Protein AF-A0A3F3RIL9-F1 (afdb_monomer_lite)

Radius of gyration: 21.32 Å; chains: 1; bounding box: 63×39×66 Å

Secondary structure (DSSP, 8-state):
-HHHHHHHHHHTT-HHHHHHHHHTT--TT--BS-S-GGGTTTS---TTSPPPBPPHHHHHHHHT-HHHHHHHHHTT--TTSSSS-HHHHHHHTT-HHHHHHHHHTT----HHHHHHHHHTT-HHHHHHHHHTT--HHHH-HHHHHHHHHHT-HHHHHHHHHTT--SS-----S---S---SS-PPPP-------------

Sequence (200 aa):
MIQKALLAGIQAGQKDMVALLLDRGAQPNFYRGRRVAKYLFGLAMLPDYPPPDAPPQFLAVQCGNEELVECLLSRGAEPDRYHASPLYRAVADGRKDIVLVLMQGGATNVESSLKLAAQRGDQSMMEFMLGHGARADLCGAAAHHVALRIGDDDMACLLKSKGAPAYYLWESKDDWDEEEGDGTKPELKLYGCGLGMSQF

Organism: Aspergillus niger (NCBI:txid5061)

Foldseek 3Di:
DLQVQLLVCLLVVPLVSNLVSLVVPHDQQDWFDDQDPCQVPDHDDPPPDDRTDDRSLLSNLVSVPLSSNLSSLVSPRDQVPHPSHSLLSCLVVVPLSNNLSVVVSPDPVCQNSLLVCLLVVVVVVNCSCLVRDPQLQPRVQNSLVNNVVVVVVVSNVVSVVSNHDPHDPPPPPPPPDDDPPPPDDPDPPPPDPPPPPDDD

InterPro domains:
  IPR002110 Ankyrin repeat [PF12796] (56-107)
  IPR002110 Ankyrin repeat [SM00248] (1-30)
  IPR002110 Ankyrin repeat [SM00248] (52-81)
  IPR002110 Ankyrin repeat [SM00248] (82-112)
  IPR002110 Ankyrin repeat [SM00248] (139-168)
  IPR036770 Ankyrin repeat-containing domain superfamily [G3DSA:1.25.40.20] (3-176)
  IPR036770 Ankyrin repeat-containing domain superfamily [SSF48403] (5-166)

pLDDT: mean 77.52, std 22.03, range [30.72, 97.31]

Structure (mmCIF, N/CA/C/O backbone):
data_AF-A0A3F3RIL9-F1
#
_entry.id   AF-A0A3F3RIL9-F1
#
loop_
_atom_site.group_PDB
_atom_site.id
_atom_site.type_symbol
_atom_site.label_atom_id
_atom_site.label_alt_id
_atom_site.label_comp_id
_atom_site.label_asym_id
_atom_site.label_entity_id
_atom_site.label_seq_id
_atom_site.pdbx_PDB_ins_code
_atom_site.Cartn_x
_atom_site.Cartn_y
_atom_site.Cartn_z
_atom_site.occupancy
_atom_site.B_iso_or_equiv
_atom_site.auth_seq_id
_atom_site.auth_comp_id
_atom_site.auth_asym_id
_atom_site.auth_atom_id
_atom_site.pdbx_PDB_model_num
ATOM 1 N N . MET A 1 1 ? 23.746 -3.687 -13.632 1.00 79.06 1 MET A N 1
ATOM 2 C CA . MET A 1 1 ? 23.514 -2.689 -14.696 1.00 79.06 1 MET A CA 1
ATOM 3 C C . MET A 1 1 ? 22.020 -2.494 -14.920 1.00 79.06 1 MET A C 1
ATOM 5 O O . MET A 1 1 ? 21.532 -1.443 -14.537 1.00 79.06 1 MET A O 1
ATOM 9 N N . ILE A 1 2 ? 21.270 -3.508 -15.376 1.00 89.12 2 ILE A N 1
ATOM 10 C CA . ILE A 1 2 ? 19.828 -3.354 -15.661 1.00 89.12 2 ILE A CA 1
ATOM 11 C C . ILE A 1 2 ? 18.957 -3.059 -14.422 1.00 89.12 2 ILE A C 1
ATOM 13 O O . ILE A 1 2 ? 18.109 -2.181 -14.470 1.00 89.12 2 ILE A O 1
ATOM 17 N N . GLN A 1 3 ? 19.235 -3.691 -13.274 1.00 89.19 3 GLN A N 1
ATOM 18 C CA . GLN A 1 3 ? 18.460 -3.457 -12.042 1.00 89.19 3 GLN A CA 1
ATOM 19 C C . GLN A 1 3 ? 18.653 -2.047 -11.468 1.00 89.19 3 GLN A C 1
ATOM 21 O O . GLN A 1 3 ? 17.718 -1.433 -10.977 1.00 89.19 3 GLN A O 1
ATOM 26 N N . LYS A 1 4 ? 19.868 -1.494 -11.572 1.00 87.12 4 LYS A N 1
ATOM 27 C CA . LYS A 1 4 ? 20.127 -0.109 -11.153 1.00 87.12 4 LYS A CA 1
ATOM 28 C C . LYS A 1 4 ? 19.409 0.888 -12.059 1.00 87.12 4 LYS A C 1
ATOM 30 O O . LYS A 1 4 ? 18.874 1.868 -11.562 1.00 87.12 4 LYS A O 1
ATOM 35 N N . ALA A 1 5 ? 19.388 0.620 -13.366 1.00 91.31 5 ALA A N 1
ATOM 36 C CA . ALA A 1 5 ? 18.623 1.424 -14.311 1.00 91.31 5 ALA A CA 1
ATOM 37 C C . ALA A 1 5 ? 17.118 1.365 -14.007 1.00 91.31 5 ALA A C 1
ATOM 39 O O . ALA A 1 5 ? 16.456 2.392 -14.090 1.00 91.31 5 ALA A O 1
ATOM 40 N N . LEU A 1 6 ? 16.601 0.203 -13.582 1.00 93.19 6 LEU A N 1
ATOM 41 C CA . LEU A 1 6 ? 15.208 0.060 -13.151 1.00 93.19 6 LEU A CA 1
ATOM 42 C C . LEU A 1 6 ? 14.906 0.974 -11.956 1.00 93.19 6 LEU A C 1
ATOM 44 O O . LEU A 1 6 ? 13.978 1.773 -12.026 1.00 93.19 6 LEU A O 1
ATOM 48 N N . LEU A 1 7 ? 15.718 0.911 -10.893 1.00 91.06 7 LEU A N 1
ATOM 49 C CA . LEU A 1 7 ? 15.525 1.758 -9.707 1.00 91.06 7 LEU A CA 1
ATOM 50 C C . LEU A 1 7 ? 15.645 3.254 -10.035 1.00 91.06 7 LEU A C 1
ATOM 52 O O . LEU A 1 7 ? 14.824 4.047 -9.580 1.00 91.06 7 LEU A O 1
ATOM 56 N N . ALA A 1 8 ? 16.620 3.638 -10.863 1.00 91.88 8 ALA A N 1
ATOM 57 C CA . ALA A 1 8 ? 16.775 5.020 -11.312 1.00 91.88 8 ALA A CA 1
ATOM 58 C C . ALA A 1 8 ? 15.579 5.493 -12.157 1.00 91.88 8 ALA A C 1
ATOM 60 O O . ALA A 1 8 ? 15.128 6.623 -11.999 1.00 91.88 8 ALA A O 1
ATOM 61 N N . GLY A 1 9 ? 15.030 4.628 -13.015 1.00 94.50 9 GLY A N 1
ATOM 62 C CA . GLY A 1 9 ? 13.827 4.924 -13.793 1.00 94.50 9 GLY A CA 1
ATOM 63 C C . GLY A 1 9 ? 12.592 5.137 -12.929 1.00 94.50 9 GLY A C 1
ATOM 64 O O . GLY A 1 9 ? 11.813 6.046 -13.205 1.00 94.50 9 GLY A O 1
ATOM 65 N N . ILE A 1 10 ? 12.459 4.363 -11.848 1.00 94.50 10 ILE A N 1
ATOM 66 C CA . ILE A 1 10 ? 11.394 4.546 -10.855 1.00 94.50 10 ILE A CA 1
ATOM 67 C C . ILE A 1 10 ? 11.546 5.898 -10.150 1.00 94.50 10 ILE A C 1
ATOM 69 O O . ILE A 1 10 ? 10.593 6.668 -10.107 1.00 94.50 10 ILE A O 1
ATOM 73 N N . GLN A 1 11 ? 12.748 6.225 -9.664 1.00 93.31 11 GLN A N 1
ATOM 74 C CA . GLN A 1 11 ? 13.022 7.514 -9.010 1.00 93.31 11 GLN A CA 1
ATOM 75 C C . GLN A 1 11 ? 12.782 8.708 -9.936 1.00 93.31 11 GLN A C 1
ATOM 77 O O . GLN A 1 11 ? 12.312 9.751 -9.491 1.00 93.31 11 GLN A O 1
ATOM 82 N N . ALA A 1 12 ? 13.093 8.549 -11.221 1.00 94.56 12 ALA A N 1
ATOM 83 C CA . ALA A 1 12 ? 12.860 9.560 -12.241 1.00 94.56 12 ALA A CA 1
ATOM 84 C C . ALA A 1 12 ? 11.399 9.624 -12.727 1.00 94.56 12 ALA A C 1
ATOM 86 O O . ALA A 1 12 ? 11.080 10.493 -13.535 1.00 94.56 12 ALA A O 1
ATOM 87 N N . GLY A 1 13 ? 10.516 8.716 -12.292 1.00 94.88 13 GLY A N 1
ATOM 88 C CA . GLY A 1 13 ? 9.115 8.686 -12.724 1.00 94.88 13 GLY A CA 1
ATOM 89 C C . GLY A 1 13 ? 8.899 8.220 -14.171 1.00 94.88 13 GLY A C 1
ATOM 90 O O . GLY A 1 13 ? 7.833 8.448 -14.735 1.00 94.88 13 GLY A O 1
ATOM 91 N N . GLN A 1 14 ? 9.892 7.589 -14.806 1.00 95.88 14 GLN A N 1
ATOM 92 C CA . GLN A 1 14 ? 9.862 7.255 -16.234 1.00 95.88 14 GLN A CA 1
ATOM 93 C C . GLN A 1 14 ? 9.206 5.892 -16.491 1.00 95.88 14 GLN A C 1
ATOM 95 O O . GLN A 1 14 ? 9.893 4.888 -16.691 1.00 95.88 14 GLN A O 1
ATOM 100 N N . LYS A 1 15 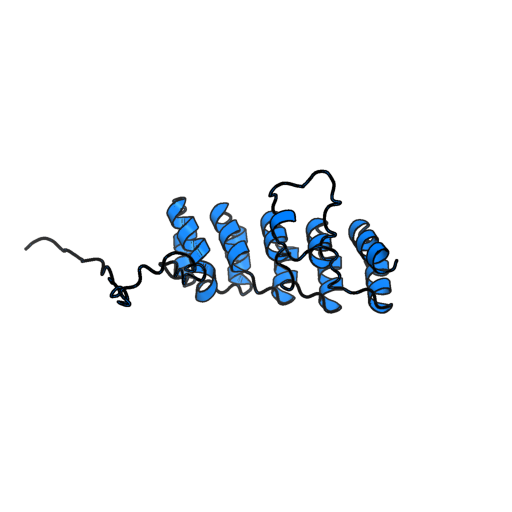? 7.871 5.861 -16.521 1.00 95.81 15 LYS A N 1
ATOM 101 C CA . LYS A 1 15 ? 7.069 4.641 -16.728 1.00 95.81 15 LYS A CA 1
ATOM 102 C C . LYS A 1 15 ? 7.471 3.838 -17.962 1.00 95.81 15 LYS A C 1
ATOM 104 O O . LYS A 1 15 ? 7.706 2.640 -17.841 1.00 95.81 15 LYS A O 1
ATOM 109 N N . ASP A 1 16 ? 7.621 4.482 -19.116 1.00 96.62 16 ASP A N 1
ATOM 110 C CA . ASP A 1 16 ? 7.957 3.782 -20.364 1.00 96.62 16 ASP A CA 1
ATOM 111 C C . ASP A 1 16 ? 9.336 3.120 -20.296 1.00 96.62 16 ASP A C 1
ATOM 113 O O . ASP A 1 16 ? 9.524 1.992 -20.754 1.00 96.62 16 ASP A O 1
ATOM 117 N N . MET A 1 17 ? 10.302 3.791 -19.662 1.00 95.62 17 MET A N 1
ATOM 118 C CA . MET A 1 17 ? 11.626 3.218 -19.438 1.00 95.62 17 MET A CA 1
ATOM 119 C C . MET A 1 17 ? 11.555 2.040 -18.462 1.00 95.62 17 MET A C 1
ATOM 121 O O . MET A 1 17 ? 12.182 1.012 -18.704 1.00 95.62 17 MET A O 1
ATOM 125 N N . VAL A 1 18 ? 10.781 2.163 -17.381 1.00 96.81 18 VAL A N 1
ATOM 126 C CA . VAL A 1 18 ? 10.565 1.080 -16.411 1.00 96.81 18 VAL A CA 1
ATOM 127 C C . VAL A 1 18 ? 9.927 -0.134 -17.089 1.00 96.81 18 VAL A C 1
ATOM 129 O O . VAL A 1 18 ? 10.463 -1.236 -16.972 1.00 96.81 18 VAL A O 1
ATOM 132 N N . ALA A 1 19 ? 8.857 0.063 -17.860 1.00 96.88 19 ALA A N 1
ATOM 133 C CA . ALA A 1 19 ? 8.185 -0.994 -18.611 1.00 96.88 19 ALA A CA 1
ATOM 134 C C . ALA A 1 19 ? 9.148 -1.693 -19.582 1.00 96.88 19 ALA A C 1
ATOM 136 O O . ALA A 1 19 ? 9.269 -2.918 -19.560 1.00 96.88 19 ALA A O 1
ATOM 137 N N . LEU A 1 20 ? 9.917 -0.914 -20.351 1.00 96.81 20 LEU A N 1
ATOM 138 C CA . LEU A 1 20 ? 10.918 -1.441 -21.274 1.00 96.81 20 LEU A CA 1
ATOM 139 C C . LEU A 1 20 ? 11.995 -2.263 -20.554 1.00 96.81 20 LEU A C 1
ATOM 141 O O . LEU A 1 20 ? 12.409 -3.309 -21.049 1.00 96.81 20 LEU A O 1
ATOM 145 N N . LEU A 1 21 ? 12.475 -1.805 -19.397 1.00 96.38 21 LEU A N 1
ATOM 146 C CA . LEU A 1 21 ? 13.484 -2.529 -18.624 1.00 96.38 21 LEU A CA 1
ATOM 147 C C . LEU A 1 21 ? 12.936 -3.862 -18.104 1.00 96.38 21 LEU A C 1
ATOM 149 O O . LEU A 1 21 ? 13.642 -4.869 -18.183 1.00 96.38 21 LEU A O 1
ATOM 153 N N . LEU A 1 22 ? 11.687 -3.892 -17.631 1.00 95.50 22 LEU A N 1
ATOM 154 C CA . LEU A 1 22 ? 11.005 -5.121 -17.208 1.00 95.50 22 LEU A CA 1
ATOM 155 C C . LEU A 1 22 ? 10.823 -6.090 -18.386 1.00 95.50 22 LEU A C 1
ATOM 157 O O . LEU A 1 22 ? 11.160 -7.265 -18.260 1.00 95.50 22 LEU A O 1
ATOM 161 N N . ASP A 1 23 ? 10.419 -5.589 -19.558 1.00 95.50 23 ASP A N 1
ATOM 162 C CA . ASP A 1 23 ? 10.304 -6.385 -20.794 1.00 95.50 23 ASP A CA 1
ATOM 163 C C . ASP A 1 23 ? 11.651 -6.960 -21.260 1.00 95.50 23 ASP A C 1
ATOM 165 O O . ASP A 1 23 ? 11.706 -7.979 -21.949 1.00 95.50 23 ASP A O 1
ATOM 169 N N . ARG A 1 24 ? 12.765 -6.332 -20.865 1.00 95.50 24 ARG A N 1
ATOM 170 C CA . ARG A 1 24 ? 14.136 -6.792 -21.140 1.00 95.50 24 ARG A CA 1
ATOM 171 C C . ARG A 1 24 ? 14.731 -7.637 -20.011 1.00 95.50 24 ARG A C 1
ATOM 173 O O . ARG A 1 24 ? 15.934 -7.895 -20.016 1.00 95.50 24 ARG A O 1
ATOM 180 N N . GLY A 1 25 ? 13.905 -8.089 -19.068 1.00 92.56 25 GLY A N 1
ATOM 181 C CA . GLY A 1 25 ? 14.296 -9.016 -18.007 1.00 92.56 25 GLY A CA 1
ATOM 182 C C . GLY A 1 25 ? 14.817 -8.354 -16.731 1.00 92.56 25 GLY A C 1
ATOM 183 O O . GLY A 1 25 ? 15.451 -9.026 -15.912 1.00 92.56 25 GLY A O 1
ATOM 184 N N . ALA A 1 26 ? 14.575 -7.053 -16.524 1.00 93.50 26 ALA A N 1
ATOM 185 C CA . ALA A 1 26 ? 14.711 -6.478 -15.188 1.00 93.50 26 ALA A CA 1
ATOM 186 C C . ALA A 1 26 ? 13.728 -7.171 -14.231 1.00 93.50 26 ALA A C 1
ATOM 188 O O . ALA A 1 26 ? 12.634 -7.569 -14.624 1.00 93.50 26 ALA A O 1
ATOM 189 N N . GLN A 1 27 ? 14.128 -7.355 -12.973 1.00 91.69 27 GLN A N 1
ATOM 190 C CA . GLN A 1 27 ? 13.337 -8.150 -12.034 1.00 91.69 27 GLN A CA 1
ATOM 191 C C . GLN A 1 27 ? 12.448 -7.203 -11.219 1.00 91.69 27 GLN A C 1
ATOM 193 O O . GLN A 1 27 ? 12.989 -6.356 -10.506 1.00 91.69 27 GLN A O 1
ATOM 198 N N . PRO A 1 28 ? 11.112 -7.355 -11.256 1.00 90.88 28 PRO A N 1
ATOM 199 C CA . PRO A 1 28 ? 10.192 -6.491 -10.507 1.00 90.88 28 PRO A CA 1
ATOM 200 C C . PRO A 1 28 ? 10.345 -6.668 -8.988 1.00 90.88 28 PRO A C 1
ATOM 202 O O . PRO A 1 28 ? 10.130 -5.741 -8.215 1.00 90.88 28 PRO A O 1
ATOM 205 N N . ASN A 1 29 ? 10.803 -7.851 -8.571 1.00 89.62 29 ASN A N 1
ATOM 206 C CA . ASN A 1 29 ? 11.061 -8.227 -7.185 1.00 89.62 29 ASN A CA 1
ATOM 207 C C . ASN A 1 29 ? 12.553 -8.151 -6.825 1.00 89.62 29 ASN A C 1
ATOM 209 O O . ASN A 1 29 ? 13.017 -8.872 -5.949 1.00 89.62 29 ASN A O 1
ATOM 213 N N . PHE A 1 30 ? 13.351 -7.349 -7.532 1.00 84.81 30 PHE A N 1
ATOM 214 C CA . PHE A 1 30 ? 14.771 -7.208 -7.214 1.00 84.81 30 PHE A CA 1
ATOM 215 C C . PHE A 1 30 ? 14.969 -6.604 -5.812 1.00 84.81 30 PHE A C 1
ATOM 217 O O . PHE A 1 30 ? 14.388 -5.578 -5.489 1.00 84.81 30 PHE A O 1
ATOM 224 N N . TYR A 1 31 ? 15.827 -7.197 -4.980 1.00 75.94 31 TYR A N 1
ATOM 225 C CA . TYR A 1 31 ? 16.207 -6.626 -3.685 1.00 75.94 31 TYR A CA 1
ATOM 226 C C . TYR A 1 31 ? 17.675 -6.925 -3.385 1.00 75.94 31 TYR A C 1
ATOM 228 O O . TYR A 1 31 ? 18.109 -8.078 -3.471 1.00 75.94 31 TYR A O 1
ATOM 236 N N . ARG A 1 32 ? 18.444 -5.893 -3.018 1.00 65.94 32 ARG A N 1
ATOM 237 C CA . ARG A 1 32 ? 19.865 -6.014 -2.668 1.00 65.94 32 ARG A CA 1
ATOM 238 C C . ARG A 1 32 ? 20.086 -5.576 -1.218 1.00 65.94 32 ARG A C 1
ATOM 240 O O . ARG A 1 32 ? 20.359 -4.416 -0.935 1.00 65.94 32 ARG A O 1
ATOM 247 N N . GLY A 1 33 ? 19.990 -6.536 -0.299 1.00 59.94 33 GLY A N 1
ATOM 248 C CA . GLY A 1 33 ? 20.241 -6.352 1.133 1.00 59.94 33 GLY A CA 1
ATOM 249 C C . GLY A 1 33 ? 20.203 -7.682 1.893 1.00 59.94 33 GLY A C 1
ATOM 250 O O . GLY A 1 33 ? 19.617 -8.657 1.420 1.00 59.94 33 GLY A O 1
ATOM 251 N N . ARG A 1 34 ? 20.840 -7.755 3.074 1.00 51.56 34 ARG A N 1
ATOM 252 C CA . ARG A 1 34 ? 20.619 -8.883 4.003 1.00 51.56 34 ARG A CA 1
ATOM 253 C C . ARG A 1 34 ? 19.152 -8.850 4.452 1.00 51.56 34 ARG A C 1
ATOM 255 O O . ARG A 1 34 ? 18.628 -7.767 4.686 1.00 51.56 34 ARG A O 1
ATOM 262 N N . ARG A 1 35 ? 18.508 -10.021 4.572 1.00 50.53 35 ARG A N 1
ATOM 263 C CA . ARG A 1 35 ? 17.101 -10.239 4.991 1.00 50.53 35 ARG A CA 1
ATOM 264 C C . ARG A 1 35 ? 16.804 -9.767 6.429 1.00 50.53 35 ARG A C 1
ATOM 266 O O . ARG A 1 35 ? 16.345 -10.546 7.253 1.00 50.53 35 ARG A O 1
ATOM 273 N N . VAL A 1 36 ? 17.086 -8.516 6.768 1.00 45.06 36 VAL A N 1
ATOM 274 C CA . VAL A 1 36 ? 16.864 -7.997 8.116 1.00 45.06 36 VAL A CA 1
ATOM 275 C C . VAL A 1 36 ? 16.046 -6.721 8.005 1.00 45.06 36 VAL A C 1
ATOM 277 O O . VAL A 1 36 ? 16.557 -5.652 7.679 1.00 45.06 36 VAL A O 1
ATOM 280 N N . ALA A 1 37 ? 14.754 -6.861 8.300 1.00 47.62 37 ALA A N 1
ATOM 281 C CA . ALA A 1 37 ? 13.741 -5.806 8.358 1.00 47.62 37 ALA A CA 1
ATOM 282 C C . ALA A 1 37 ? 14.158 -4.571 9.192 1.00 47.62 37 ALA A C 1
ATOM 284 O O . ALA A 1 37 ? 13.601 -3.490 9.034 1.00 47.62 37 ALA A O 1
ATOM 285 N N . LYS A 1 38 ? 15.182 -4.713 10.041 1.00 44.19 38 LYS A N 1
ATOM 286 C CA . LYS A 1 38 ? 15.688 -3.718 10.994 1.00 44.19 38 LYS A CA 1
ATOM 287 C C . LYS A 1 38 ? 16.169 -2.402 10.355 1.00 44.19 38 LYS A C 1
ATOM 289 O O . LYS A 1 38 ? 16.068 -1.358 10.991 1.00 44.19 38 LYS A O 1
ATOM 294 N N . TYR A 1 39 ? 16.630 -2.426 9.100 1.00 44.47 39 TYR A N 1
ATOM 295 C CA . TYR A 1 39 ? 17.271 -1.259 8.468 1.00 44.47 39 TYR A CA 1
ATOM 296 C C . TYR A 1 39 ? 16.318 -0.294 7.749 1.00 44.47 39 TYR A C 1
ATOM 298 O O . TYR A 1 39 ? 16.638 0.883 7.621 1.00 44.47 39 TYR A O 1
ATOM 306 N N . LEU A 1 40 ? 15.142 -0.752 7.308 1.00 51.91 40 LEU A N 1
ATOM 307 C CA . LEU A 1 40 ? 14.157 0.111 6.633 1.00 51.91 40 LEU A CA 1
ATOM 308 C C . LEU A 1 40 ? 13.250 0.869 7.621 1.00 51.91 40 LEU A C 1
ATOM 310 O O . LEU A 1 40 ? 12.676 1.891 7.252 1.00 51.91 40 LEU A O 1
ATOM 314 N N . PHE A 1 41 ? 13.166 0.403 8.874 1.00 50.50 41 PHE A N 1
ATOM 315 C CA . PHE A 1 41 ? 12.287 0.945 9.921 1.00 50.50 41 PHE A CA 1
ATOM 316 C C . PHE A 1 41 ? 13.022 1.700 11.050 1.00 50.50 41 PHE A C 1
ATOM 318 O O . PHE A 1 41 ? 12.426 1.980 12.084 1.00 50.50 41 PHE A O 1
ATOM 325 N N . GLY A 1 42 ? 14.291 2.085 10.852 1.00 47.81 42 GLY A N 1
ATOM 326 C CA . GLY A 1 42 ? 14.949 3.086 11.708 1.00 47.81 42 GLY A CA 1
ATOM 327 C C . GLY A 1 42 ? 15.702 2.577 12.946 1.00 47.81 42 GLY A C 1
ATOM 328 O O . GLY A 1 42 ? 15.862 3.337 13.897 1.00 47.81 42 GLY A O 1
ATOM 329 N N . LEU A 1 43 ? 16.225 1.345 12.956 1.00 44.38 43 LEU A N 1
ATOM 330 C CA . LEU A 1 43 ? 17.146 0.884 14.007 1.00 44.38 43 LEU A CA 1
ATOM 331 C C . LEU A 1 43 ? 18.601 0.912 13.514 1.00 44.38 43 LEU A C 1
ATOM 333 O O . LEU A 1 43 ? 19.021 0.037 12.763 1.00 44.38 43 LEU A O 1
ATOM 337 N N . ALA A 1 44 ? 19.335 1.934 13.968 1.00 44.03 44 ALA A N 1
ATOM 338 C CA . ALA A 1 44 ? 20.792 2.117 13.936 1.00 44.03 44 ALA A CA 1
ATOM 339 C C . ALA A 1 44 ? 21.523 1.617 12.671 1.00 44.03 44 ALA A C 1
ATOM 341 O O . ALA A 1 44 ? 21.962 0.469 12.569 1.00 44.03 44 ALA A O 1
ATOM 342 N N . MET A 1 45 ? 21.724 2.547 11.735 1.00 48.78 45 MET A N 1
ATOM 343 C CA . MET A 1 45 ? 22.718 2.443 10.667 1.00 48.78 45 MET A CA 1
ATOM 344 C C . MET A 1 45 ? 24.105 2.256 11.299 1.00 48.78 45 MET A C 1
ATOM 346 O O . MET A 1 45 ? 24.586 3.142 12.004 1.00 48.78 45 MET A O 1
ATOM 350 N N . LEU A 1 46 ? 24.757 1.119 11.054 1.00 51.09 46 LEU A N 1
ATOM 351 C CA . LEU A 1 46 ? 26.205 1.046 11.242 1.00 51.09 46 LEU A CA 1
ATOM 352 C C . LEU A 1 46 ? 26.844 2.000 10.211 1.00 51.09 46 LEU A C 1
ATOM 354 O O . LEU A 1 46 ? 26.466 1.928 9.040 1.00 51.09 46 LEU A O 1
ATOM 358 N N . PRO A 1 47 ? 27.771 2.886 10.614 1.00 53.59 47 PRO A N 1
ATOM 359 C CA . PRO A 1 47 ? 28.258 3.999 9.788 1.00 53.59 47 PRO A CA 1
ATOM 360 C C . PRO A 1 47 ? 28.953 3.591 8.475 1.00 53.59 47 PRO A C 1
ATOM 362 O O . PRO A 1 47 ? 29.041 4.413 7.569 1.00 53.59 47 PRO A O 1
ATOM 365 N N . ASP A 1 48 ? 29.374 2.330 8.333 1.00 56.44 48 ASP A N 1
ATOM 366 C CA . ASP A 1 48 ? 30.176 1.859 7.193 1.00 56.44 48 ASP A CA 1
ATOM 367 C C . ASP A 1 48 ? 29.397 1.076 6.122 1.00 56.44 48 ASP A C 1
ATOM 369 O O . ASP A 1 48 ? 30.009 0.494 5.223 1.00 56.44 48 ASP A O 1
ATOM 373 N N . TYR A 1 49 ? 28.060 1.012 6.188 1.00 49.41 49 TYR A N 1
ATOM 374 C CA . TYR A 1 49 ? 27.278 0.249 5.207 1.00 49.41 49 TYR A CA 1
ATOM 375 C C . TYR A 1 49 ? 26.333 1.128 4.383 1.00 49.41 49 TYR A C 1
ATOM 377 O O . TYR A 1 49 ? 25.531 1.864 4.961 1.00 49.41 49 TYR A O 1
ATOM 385 N N . PRO A 1 50 ? 26.368 1.034 3.036 1.00 52.12 50 PRO A N 1
ATOM 386 C CA . PRO A 1 50 ? 25.383 1.718 2.214 1.00 52.12 50 PRO A CA 1
ATOM 387 C C . PRO A 1 50 ? 23.981 1.200 2.570 1.00 52.12 50 PRO A C 1
ATOM 389 O O . PRO A 1 50 ? 23.821 -0.009 2.799 1.00 52.12 50 PRO A O 1
ATOM 392 N N . PRO A 1 51 ? 22.965 2.081 2.619 1.00 54.72 51 PRO A N 1
ATOM 393 C CA . PRO A 1 51 ? 21.600 1.660 2.889 1.00 54.72 51 PRO A CA 1
ATO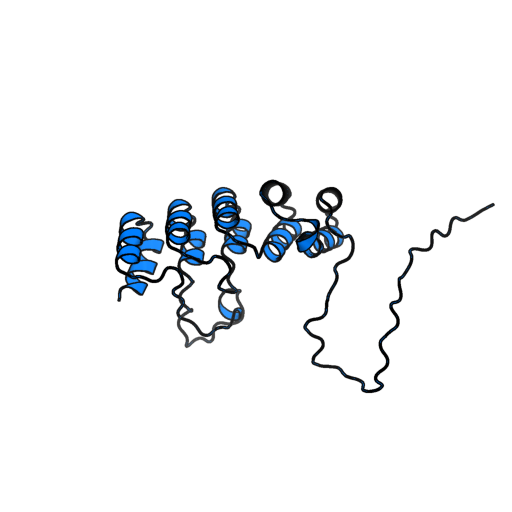M 394 C C . PRO A 1 51 ? 21.178 0.622 1.836 1.00 54.72 51 PRO A C 1
ATOM 396 O O . PRO A 1 51 ? 21.529 0.771 0.662 1.00 54.72 51 PRO A O 1
ATOM 399 N N . PRO A 1 52 ? 20.476 -0.455 2.231 1.00 63.12 52 PRO A N 1
ATOM 400 C CA . PRO A 1 52 ? 20.020 -1.462 1.281 1.00 63.12 52 PRO A CA 1
ATOM 401 C C . PRO A 1 52 ? 19.111 -0.824 0.224 1.00 63.12 52 PRO A C 1
ATOM 403 O O . PRO A 1 52 ? 18.300 0.046 0.548 1.00 63.12 52 PRO A O 1
ATOM 406 N N . ASP A 1 53 ? 19.221 -1.282 -1.026 1.00 67.69 53 ASP A N 1
ATOM 407 C CA . ASP A 1 53 ? 18.317 -0.847 -2.094 1.00 67.69 53 ASP A CA 1
ATOM 408 C C . ASP A 1 53 ? 16.885 -1.267 -1.717 1.00 67.69 53 ASP A C 1
ATOM 410 O O . ASP A 1 53 ? 16.637 -2.439 -1.412 1.00 67.69 53 ASP A O 1
ATOM 414 N N . ALA A 1 54 ? 15.936 -0.329 -1.720 1.00 76.81 54 ALA A N 1
ATOM 415 C CA . ALA A 1 54 ? 14.534 -0.651 -1.471 1.00 76.81 54 ALA A CA 1
ATOM 416 C C . ALA A 1 54 ? 13.970 -1.519 -2.616 1.00 76.81 54 ALA A C 1
ATOM 418 O O . ALA A 1 54 ? 14.359 -1.325 -3.773 1.00 76.81 54 ALA A O 1
ATOM 419 N N . PRO A 1 55 ? 13.043 -2.457 -2.336 1.00 88.31 55 PRO A N 1
ATOM 420 C CA . PRO A 1 55 ? 12.339 -3.181 -3.391 1.00 88.31 55 PRO A CA 1
ATOM 421 C C . PRO A 1 55 ? 11.676 -2.206 -4.388 1.00 88.31 55 PRO A C 1
ATOM 423 O O . PRO A 1 55 ? 11.108 -1.207 -3.936 1.00 88.31 55 PRO A O 1
ATOM 426 N N . PRO A 1 56 ? 11.685 -2.483 -5.709 1.00 91.12 56 PRO A N 1
ATOM 427 C CA . PRO A 1 56 ? 11.116 -1.610 -6.737 1.00 91.12 56 PRO A CA 1
ATOM 428 C C . PRO A 1 56 ? 9.700 -1.127 -6.420 1.00 91.12 56 PRO A C 1
ATOM 430 O O . PRO A 1 56 ? 9.431 0.070 -6.500 1.00 91.12 56 PRO A O 1
ATOM 433 N N . GLN A 1 57 ? 8.825 -2.037 -5.974 1.00 92.38 57 GLN A N 1
ATOM 434 C CA . GLN A 1 57 ? 7.451 -1.704 -5.591 1.00 92.38 57 GLN A CA 1
ATOM 435 C C . GLN A 1 57 ? 7.402 -0.697 -4.437 1.00 92.38 57 GLN A C 1
ATOM 437 O O . GLN A 1 57 ? 6.668 0.283 -4.495 1.00 92.38 57 GLN A O 1
ATOM 442 N N . PHE A 1 58 ? 8.207 -0.914 -3.394 1.00 90.94 58 PHE A N 1
ATOM 443 C CA . PHE A 1 58 ? 8.273 -0.014 -2.245 1.00 90.94 58 PHE A CA 1
ATOM 444 C C . PHE A 1 58 ? 8.784 1.371 -2.652 1.00 90.94 58 PHE A C 1
ATOM 446 O O . PHE A 1 58 ? 8.260 2.384 -2.194 1.00 90.94 58 PHE A O 1
ATOM 453 N N . LEU A 1 59 ? 9.780 1.418 -3.540 1.00 90.75 59 LEU A N 1
ATOM 454 C CA . LEU A 1 59 ? 10.338 2.665 -4.049 1.00 90.75 59 LEU A CA 1
ATOM 455 C C . LEU A 1 59 ? 9.314 3.451 -4.881 1.00 90.75 59 LEU A C 1
ATOM 457 O O . LEU A 1 59 ? 9.196 4.657 -4.697 1.00 90.75 59 LEU A O 1
ATOM 461 N N . ALA A 1 60 ? 8.533 2.783 -5.735 1.00 94.69 60 ALA A N 1
ATOM 462 C CA . ALA A 1 60 ? 7.46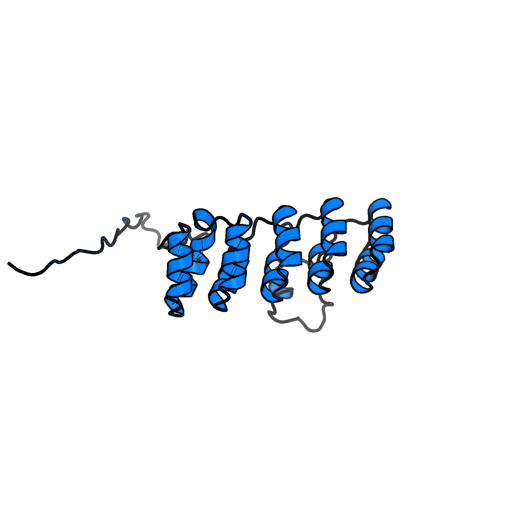5 3.426 -6.505 1.00 94.69 60 ALA A CA 1
ATOM 463 C C . ALA A 1 60 ? 6.391 4.051 -5.596 1.00 94.69 60 ALA A C 1
ATOM 465 O O . ALA A 1 60 ? 5.975 5.189 -5.824 1.00 94.69 60 ALA A O 1
ATOM 466 N N . VAL A 1 61 ? 6.012 3.351 -4.518 1.00 94.75 61 VAL A N 1
ATOM 467 C CA . VAL A 1 61 ? 5.097 3.880 -3.494 1.00 94.75 61 VAL A CA 1
ATOM 468 C C . VAL A 1 61 ? 5.708 5.070 -2.759 1.00 94.75 61 VAL A C 1
ATOM 470 O O . VAL A 1 61 ? 5.036 6.080 -2.582 1.00 94.75 61 VAL A O 1
ATOM 473 N N . GLN A 1 62 ? 6.983 4.989 -2.371 1.00 91.38 62 GLN A N 1
ATOM 474 C CA . GLN A 1 62 ? 7.690 6.086 -1.703 1.00 91.38 62 GLN A CA 1
ATOM 475 C C . GLN A 1 62 ? 7.792 7.336 -2.593 1.00 91.38 62 GLN A C 1
ATOM 477 O O . GLN A 1 62 ? 7.707 8.459 -2.099 1.00 91.38 62 GLN A O 1
ATOM 482 N N . CYS A 1 63 ? 7.952 7.153 -3.905 1.00 92.62 63 CYS A N 1
ATOM 483 C CA . CYS A 1 63 ? 7.880 8.233 -4.886 1.00 92.62 63 CYS A CA 1
ATOM 484 C C . CYS A 1 63 ? 6.447 8.749 -5.099 1.00 92.62 63 CYS A C 1
ATOM 486 O O . CYS A 1 63 ? 6.269 9.823 -5.669 1.00 92.62 63 CYS A O 1
ATOM 488 N N . GLY A 1 64 ? 5.430 8.012 -4.644 1.00 94.81 64 GLY A N 1
ATOM 489 C CA . GLY A 1 64 ? 4.035 8.409 -4.751 1.00 94.81 64 GLY A CA 1
ATOM 490 C C . GLY A 1 64 ? 3.461 8.307 -6.158 1.00 94.81 64 GLY A C 1
ATOM 491 O O . GLY A 1 64 ? 2.556 9.069 -6.483 1.00 94.81 64 GLY A O 1
ATOM 492 N N . ASN A 1 65 ? 4.014 7.430 -6.998 1.00 95.69 65 ASN A N 1
ATOM 493 C CA . ASN A 1 65 ? 3.625 7.307 -8.398 1.00 95.69 65 ASN A CA 1
ATOM 494 C C . ASN A 1 65 ? 2.752 6.061 -8.602 1.00 95.69 65 ASN A C 1
ATOM 496 O O . ASN A 1 65 ? 3.271 4.956 -8.769 1.00 95.69 65 ASN A O 1
ATOM 500 N N . GLU A 1 66 ? 1.434 6.259 -8.583 1.00 97.00 66 GLU A N 1
ATOM 501 C CA . GLU A 1 66 ? 0.419 5.217 -8.783 1.00 97.00 66 GLU A CA 1
ATOM 502 C C . GLU A 1 66 ? 0.644 4.421 -10.077 1.00 97.00 66 GLU A C 1
ATOM 504 O O . GLU A 1 66 ? 0.693 3.194 -10.050 1.00 97.00 66 GLU A O 1
ATOM 509 N N . GLU A 1 67 ? 0.903 5.097 -11.198 1.00 96.81 67 GLU A N 1
ATOM 510 C CA . GLU A 1 67 ? 1.092 4.428 -12.489 1.00 96.81 67 GLU A CA 1
ATOM 511 C C . GLU A 1 67 ? 2.305 3.487 -12.512 1.00 96.81 67 GLU A C 1
ATOM 513 O O . GLU A 1 67 ? 2.309 2.468 -13.209 1.00 96.81 67 GLU A O 1
ATOM 518 N N . LEU A 1 68 ? 3.363 3.824 -11.768 1.00 97.25 68 LEU A N 1
ATOM 519 C CA . LEU A 1 68 ? 4.521 2.945 -11.608 1.00 97.25 68 LEU A CA 1
ATOM 520 C C . LEU A 1 68 ? 4.208 1.752 -10.706 1.00 97.25 68 LEU A C 1
ATOM 522 O O . LEU A 1 68 ? 4.688 0.650 -10.978 1.00 97.25 68 LEU A O 1
ATOM 526 N N . VAL A 1 69 ? 3.408 1.960 -9.658 1.00 97.25 69 VAL A N 1
ATOM 527 C CA . VAL A 1 69 ? 2.932 0.891 -8.769 1.00 97.25 69 VAL A CA 1
ATOM 528 C C . VAL A 1 69 ? 2.120 -0.121 -9.579 1.00 97.25 69 VAL A C 1
ATOM 530 O O . VAL A 1 69 ? 2.415 -1.314 -9.507 1.00 97.25 69 VAL A O 1
ATOM 533 N N . GLU A 1 70 ? 1.178 0.342 -10.402 1.00 97.25 70 GLU A N 1
ATOM 534 C CA . GLU A 1 70 ? 0.398 -0.501 -11.317 1.00 97.25 70 GLU A CA 1
ATOM 535 C C . GLU A 1 70 ? 1.281 -1.223 -12.338 1.00 97.25 70 GLU A C 1
ATOM 537 O O . GLU A 1 70 ? 1.151 -2.432 -12.541 1.00 97.25 70 GLU A O 1
ATOM 542 N N . CYS A 1 71 ? 2.211 -0.498 -12.971 1.00 97.19 71 CYS A N 1
ATOM 543 C CA . CYS A 1 71 ? 3.104 -1.061 -13.979 1.00 97.19 71 CYS A CA 1
ATOM 544 C C . CYS A 1 71 ? 3.913 -2.234 -13.411 1.00 97.19 71 CYS A C 1
ATOM 546 O O . CYS A 1 71 ? 3.953 -3.307 -14.016 1.00 97.19 71 CYS A O 1
ATOM 548 N N . LEU A 1 72 ? 4.501 -2.066 -12.227 1.00 96.25 72 LEU A N 1
ATOM 549 C CA . LEU A 1 72 ? 5.280 -3.112 -11.571 1.00 96.25 72 LEU A CA 1
ATOM 550 C C . LEU A 1 72 ? 4.409 -4.319 -11.179 1.00 96.25 72 LEU A C 1
ATOM 552 O O . LEU A 1 72 ? 4.802 -5.455 -11.459 1.00 96.25 72 LEU A O 1
ATOM 556 N N . LEU A 1 73 ? 3.213 -4.099 -10.619 1.00 96.69 73 LEU A N 1
ATOM 557 C CA . LEU A 1 73 ? 2.262 -5.174 -10.286 1.00 96.69 73 LEU A CA 1
ATOM 558 C C . LEU A 1 73 ? 1.850 -5.970 -11.527 1.00 96.69 73 LEU A C 1
ATOM 560 O O . LEU A 1 73 ? 1.914 -7.199 -11.522 1.00 96.69 73 LEU A O 1
ATOM 564 N N . SER A 1 74 ? 1.532 -5.284 -12.631 1.00 96.38 74 SER A N 1
ATOM 565 C CA . SER A 1 74 ? 1.160 -5.919 -13.906 1.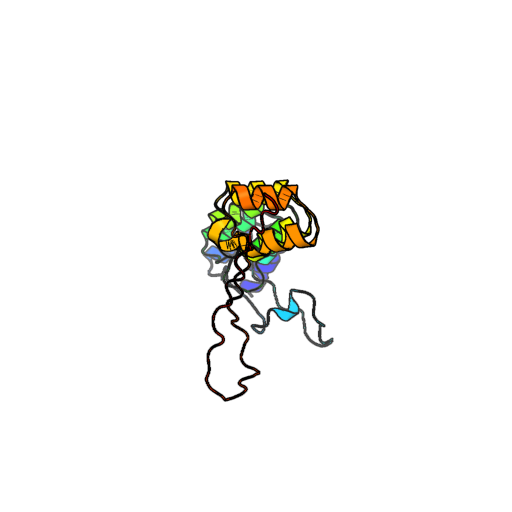00 96.38 74 SER A CA 1
ATOM 566 C C . SER A 1 74 ? 2.268 -6.806 -14.493 1.00 96.38 74 SER A C 1
ATOM 568 O O . SER A 1 74 ? 2.011 -7.653 -15.348 1.00 96.38 74 SER A O 1
ATOM 570 N N . ARG A 1 75 ? 3.511 -6.628 -14.025 1.00 95.94 75 ARG A N 1
ATOM 571 C CA . ARG A 1 75 ? 4.696 -7.390 -14.435 1.00 95.94 75 ARG A CA 1
ATOM 572 C C . ARG A 1 75 ? 5.203 -8.346 -13.362 1.00 95.94 75 ARG A C 1
ATOM 574 O O . ARG A 1 75 ? 6.332 -8.816 -13.462 1.00 95.94 75 ARG A O 1
ATOM 581 N N . GLY A 1 76 ? 4.365 -8.685 -12.383 1.00 93.44 76 GLY A N 1
ATOM 582 C CA . GLY A 1 76 ? 4.649 -9.724 -11.394 1.00 93.44 76 GLY A CA 1
ATOM 583 C C . GLY A 1 76 ? 5.398 -9.229 -10.161 1.00 93.44 76 GLY A C 1
ATOM 584 O O . GLY A 1 76 ? 6.063 -10.027 -9.496 1.00 93.44 76 GLY A O 1
ATOM 585 N N . ALA A 1 77 ? 5.334 -7.931 -9.850 1.00 94.00 77 ALA A N 1
ATOM 586 C CA . ALA A 1 77 ? 5.753 -7.463 -8.537 1.00 94.00 77 ALA A CA 1
ATOM 587 C C . ALA A 1 77 ? 4.857 -8.069 -7.447 1.00 94.00 77 ALA A C 1
ATOM 589 O O . ALA A 1 77 ? 3.635 -8.083 -7.561 1.00 94.00 77 ALA A O 1
ATOM 590 N N . GLU A 1 78 ? 5.479 -8.561 -6.383 1.00 92.06 78 GLU A N 1
ATOM 591 C CA . GLU A 1 78 ? 4.811 -9.182 -5.244 1.00 92.06 78 GLU A CA 1
ATOM 592 C C . GLU A 1 78 ? 4.848 -8.197 -4.060 1.00 92.06 78 GLU A C 1
ATOM 594 O O . GLU A 1 78 ? 5.908 -8.029 -3.444 1.00 92.06 78 GLU A O 1
ATOM 599 N N . PRO A 1 79 ? 3.730 -7.526 -3.718 1.00 88.88 79 PRO A N 1
ATOM 600 C CA . PRO A 1 79 ? 3.731 -6.440 -2.733 1.00 88.88 79 PRO A CA 1
ATOM 601 C C . PRO A 1 79 ? 4.124 -6.899 -1.320 1.00 88.88 79 PRO A C 1
ATOM 603 O O . PRO A 1 79 ? 4.707 -6.122 -0.571 1.00 88.88 79 PRO A O 1
ATOM 606 N N . ASP A 1 80 ? 3.883 -8.163 -0.971 1.00 86.62 80 ASP A N 1
ATOM 607 C CA . ASP A 1 80 ? 4.144 -8.714 0.367 1.00 86.62 80 ASP A CA 1
ATOM 608 C C . ASP A 1 80 ? 5.429 -9.539 0.476 1.00 86.62 80 ASP A C 1
ATOM 610 O O . ASP A 1 80 ? 5.747 -10.068 1.542 1.00 86.62 80 ASP A O 1
ATOM 614 N N . ARG A 1 81 ? 6.198 -9.656 -0.611 1.00 84.06 81 ARG A N 1
ATOM 615 C CA . ARG A 1 81 ? 7.386 -10.523 -0.659 1.00 84.06 81 ARG A CA 1
ATOM 616 C C . ARG A 1 81 ? 8.458 -10.147 0.362 1.00 84.06 81 ARG A C 1
ATOM 618 O O . ARG A 1 81 ? 9.267 -10.988 0.762 1.00 84.06 81 ARG A O 1
ATOM 625 N N . TYR A 1 82 ? 8.499 -8.879 0.754 1.00 81.50 82 TYR A N 1
ATOM 626 C CA . TYR A 1 82 ? 9.488 -8.336 1.672 1.00 81.50 82 TYR A CA 1
ATOM 627 C C . TYR A 1 82 ? 8.810 -7.689 2.877 1.00 81.50 82 TYR A C 1
ATOM 629 O O . TYR A 1 82 ? 7.749 -7.088 2.760 1.00 81.50 82 TYR A O 1
ATOM 637 N N . HIS A 1 83 ? 9.477 -7.741 4.034 1.00 70.50 83 HIS A N 1
ATOM 638 C CA . HIS A 1 83 ? 8.977 -7.137 5.277 1.00 70.50 83 HIS A CA 1
ATOM 639 C C . HIS A 1 83 ? 8.658 -5.641 5.164 1.00 70.50 83 HIS A C 1
ATOM 641 O O . HIS A 1 83 ? 7.796 -5.143 5.884 1.00 70.50 83 HIS A O 1
ATOM 647 N N . ALA A 1 84 ? 9.364 -4.909 4.299 1.00 71.81 84 ALA A N 1
ATOM 648 C CA . ALA A 1 84 ? 9.002 -3.534 3.993 1.00 71.81 84 ALA A CA 1
ATOM 649 C C . ALA A 1 84 ? 7.720 -3.536 3.151 1.00 71.81 84 ALA A C 1
ATOM 651 O O . ALA A 1 84 ? 7.785 -3.610 1.928 1.00 71.81 84 ALA A O 1
ATOM 652 N N . SER A 1 85 ? 6.572 -3.473 3.828 1.00 85.31 85 SER A N 1
ATOM 653 C CA . SER A 1 85 ? 5.257 -3.464 3.190 1.00 85.31 85 SER A CA 1
ATOM 654 C C . SER A 1 85 ? 5.036 -2.143 2.435 1.00 85.31 85 SER A C 1
ATOM 656 O O . SER A 1 85 ? 5.001 -1.077 3.064 1.00 85.31 85 SER A O 1
ATOM 658 N N . PRO A 1 86 ? 4.857 -2.178 1.100 1.00 90.75 86 PRO A N 1
ATOM 659 C CA . PRO A 1 86 ? 4.459 -1.012 0.321 1.00 90.75 86 PRO A CA 1
ATOM 660 C C . PRO A 1 86 ? 3.079 -0.496 0.757 1.00 90.75 86 PRO A C 1
ATOM 662 O O . PRO A 1 86 ? 2.871 0.712 0.799 1.00 90.75 86 PRO A O 1
ATOM 665 N N . LEU A 1 87 ? 2.165 -1.388 1.168 1.00 93.69 87 LEU A N 1
ATOM 666 C CA . LEU A 1 87 ? 0.832 -1.013 1.655 1.00 93.69 87 LEU A CA 1
ATOM 667 C C . LEU A 1 87 ? 0.921 -0.168 2.930 1.00 93.69 87 LEU A C 1
ATOM 669 O O . LEU A 1 87 ? 0.300 0.890 3.013 1.00 93.69 87 LEU A O 1
ATOM 673 N N . TYR A 1 88 ? 1.759 -0.583 3.885 1.00 91.50 88 TYR A N 1
ATOM 674 C CA . TYR A 1 88 ? 1.998 0.187 5.106 1.00 91.50 88 TYR A CA 1
ATOM 675 C C . TYR A 1 88 ? 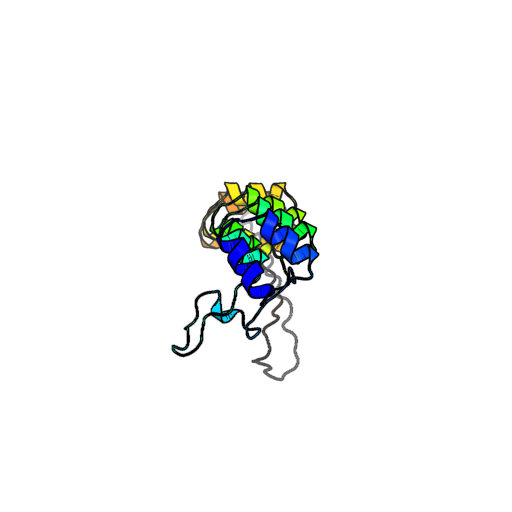2.524 1.591 4.795 1.00 91.50 88 TYR A C 1
ATOM 677 O O . TYR A 1 88 ? 2.064 2.566 5.386 1.00 91.50 88 TYR A O 1
ATOM 685 N N . ARG A 1 89 ? 3.470 1.714 3.850 1.00 91.62 89 ARG A N 1
ATOM 686 C CA . ARG A 1 89 ? 3.994 3.018 3.418 1.00 91.62 89 ARG A CA 1
ATOM 687 C C . ARG A 1 89 ? 2.898 3.883 2.793 1.00 91.62 89 ARG A C 1
ATOM 689 O O . ARG A 1 89 ? 2.788 5.043 3.166 1.00 91.62 89 ARG A O 1
ATOM 696 N N . ALA A 1 90 ? 2.078 3.331 1.900 1.00 94.94 90 ALA A N 1
ATOM 697 C CA . ALA A 1 90 ? 0.994 4.073 1.257 1.00 94.94 90 ALA A CA 1
ATOM 698 C C . ALA A 1 90 ? -0.017 4.622 2.282 1.00 94.94 90 ALA A C 1
ATOM 700 O O . ALA A 1 90 ? -0.408 5.786 2.198 1.00 94.94 90 ALA A O 1
ATOM 701 N N . VAL A 1 91 ? -0.368 3.823 3.299 1.00 94.25 91 VAL A N 1
ATOM 702 C CA . VAL A 1 91 ? -1.204 4.263 4.430 1.00 94.25 91 VAL A CA 1
A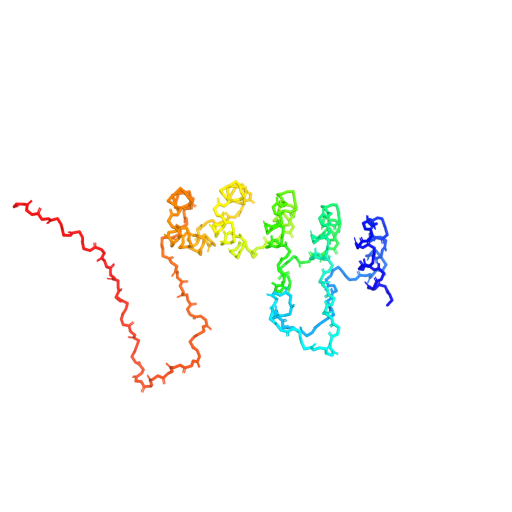TOM 703 C C . VAL A 1 91 ? -0.492 5.321 5.273 1.00 94.25 91 VAL A C 1
ATOM 705 O O . VAL A 1 91 ? -1.091 6.335 5.626 1.00 94.25 91 VAL A O 1
ATOM 708 N N . ALA A 1 92 ? 0.798 5.133 5.563 1.00 91.75 92 ALA A N 1
ATOM 709 C CA . ALA A 1 92 ? 1.592 6.106 6.309 1.00 91.75 92 ALA A CA 1
ATOM 710 C C . ALA A 1 92 ? 1.685 7.468 5.603 1.00 91.75 92 ALA A C 1
ATOM 712 O O . ALA A 1 92 ? 1.758 8.491 6.289 1.00 91.75 92 ALA A O 1
ATOM 713 N N . ASP A 1 93 ? 1.647 7.474 4.274 1.00 92.38 93 ASP A N 1
ATOM 714 C CA . ASP A 1 93 ? 1.695 8.673 3.440 1.00 92.38 93 ASP A CA 1
ATOM 715 C C . ASP A 1 93 ? 0.288 9.212 3.093 1.00 92.38 93 ASP A C 1
ATOM 717 O O . ASP A 1 93 ? 0.177 10.262 2.463 1.00 92.38 93 ASP A O 1
ATOM 721 N N . GLY A 1 94 ? -0.791 8.524 3.496 1.00 94.44 94 GLY A N 1
ATOM 722 C CA . GLY A 1 94 ? -2.183 8.943 3.266 1.00 94.44 94 GLY A CA 1
ATOM 723 C C . GLY A 1 94 ? -2.691 8.771 1.825 1.00 94.44 94 GLY A C 1
ATOM 724 O O . GLY A 1 94 ? -3.695 9.376 1.449 1.00 94.44 94 GLY A O 1
ATOM 725 N N . ARG A 1 95 ? -2.016 7.960 1.004 1.00 95.62 95 ARG A N 1
ATOM 726 C CA . ARG A 1 95 ? -2.265 7.823 -0.444 1.00 95.62 95 ARG A CA 1
ATOM 727 C C . ARG A 1 95 ? -3.291 6.730 -0.750 1.00 95.62 95 ARG A C 1
ATOM 729 O O . ARG A 1 95 ? -2.929 5.577 -0.985 1.00 95.62 95 ARG A O 1
ATOM 736 N N . LYS A 1 96 ? -4.582 7.076 -0.686 1.00 96.06 96 LYS A N 1
ATOM 737 C CA . LYS A 1 96 ? -5.706 6.133 -0.881 1.00 96.06 96 LYS A CA 1
ATOM 738 C C . LYS A 1 96 ? -5.730 5.480 -2.268 1.00 96.06 96 LYS A C 1
ATOM 740 O O . LYS A 1 96 ? -6.047 4.301 -2.376 1.00 96.06 96 LYS A O 1
ATOM 745 N N . ASP A 1 97 ? -5.374 6.240 -3.293 1.00 96.62 97 ASP A N 1
ATOM 746 C CA . ASP A 1 97 ? -5.129 5.799 -4.670 1.00 96.62 97 ASP A CA 1
ATOM 747 C C . ASP A 1 97 ? -4.156 4.610 -4.716 1.00 96.62 97 ASP A C 1
ATOM 749 O O . ASP A 1 97 ? -4.499 3.514 -5.159 1.00 96.62 97 ASP A O 1
ATOM 753 N N . ILE A 1 98 ? -2.976 4.771 -4.115 1.00 97.31 98 ILE A N 1
ATOM 754 C CA . ILE A 1 98 ? -1.951 3.723 -4.092 1.00 97.31 98 ILE A CA 1
ATOM 755 C C . ILE A 1 98 ? -2.353 2.555 -3.181 1.00 97.31 98 ILE A C 1
ATOM 757 O O . ILE A 1 98 ? -2.064 1.398 -3.497 1.00 97.31 98 ILE A O 1
ATOM 761 N N . VAL A 1 99 ? -3.033 2.826 -2.060 1.00 96.50 99 VAL A N 1
ATOM 762 C CA . VAL A 1 99 ? -3.593 1.779 -1.186 1.00 96.50 99 VAL A CA 1
ATOM 763 C C . VAL A 1 99 ? -4.536 0.873 -1.976 1.00 96.50 99 VAL A C 1
ATOM 765 O O . VAL A 1 99 ? -4.411 -0.349 -1.886 1.00 96.50 99 VAL A O 1
ATOM 768 N N . LEU A 1 100 ? -5.430 1.452 -2.781 1.00 95.56 100 LEU A N 1
ATOM 769 C CA . LEU A 1 100 ? -6.374 0.695 -3.597 1.00 95.56 100 LEU A CA 1
ATOM 770 C C . LEU A 1 100 ? -5.657 -0.201 -4.606 1.00 95.56 100 LEU A C 1
ATOM 772 O O . LEU A 1 100 ? -5.922 -1.403 -4.646 1.00 95.56 100 LEU A O 1
ATOM 776 N N . VAL A 1 101 ? -4.720 0.369 -5.367 1.00 96.56 101 VAL A N 1
ATOM 777 C CA . VAL A 1 101 ? -3.932 -0.367 -6.365 1.00 96.56 101 VAL A CA 1
ATOM 778 C C . VAL A 1 101 ? -3.182 -1.537 -5.726 1.00 96.56 101 VAL A C 1
ATOM 780 O O . VAL A 1 101 ? -3.187 -2.645 -6.258 1.00 96.56 101 VAL A O 1
ATOM 783 N N . LEU A 1 102 ? -2.564 -1.337 -4.558 1.00 95.56 102 LEU A N 1
ATOM 784 C CA . LEU A 1 102 ? -1.840 -2.400 -3.858 1.00 95.56 102 LEU A CA 1
ATOM 785 C C . LEU A 1 102 ? -2.770 -3.502 -3.338 1.00 95.56 102 LEU A C 1
ATOM 787 O O . LEU A 1 102 ? -2.428 -4.679 -3.451 1.00 95.56 102 LEU A O 1
ATOM 791 N N . MET A 1 103 ? -3.936 -3.147 -2.790 1.00 93.56 103 MET A N 1
ATOM 792 C CA . MET A 1 103 ? -4.921 -4.129 -2.322 1.00 93.56 103 MET A CA 1
ATOM 793 C C . MET A 1 103 ? -5.483 -4.956 -3.487 1.00 93.56 103 MET A C 1
ATOM 795 O O . MET A 1 103 ? -5.571 -6.178 -3.384 1.00 93.56 103 MET A O 1
ATOM 799 N N . GLN A 1 104 ? -5.777 -4.321 -4.625 1.00 93.31 104 GLN A N 1
ATOM 800 C CA . GLN A 1 104 ? -6.181 -5.019 -5.853 1.00 93.31 104 GLN A CA 1
ATOM 801 C C . GLN A 1 104 ? -5.040 -5.858 -6.450 1.00 93.31 104 GLN A C 1
ATOM 803 O O . GLN A 1 104 ? -5.282 -6.927 -7.006 1.00 93.31 104 GLN A O 1
ATOM 808 N N . GLY A 1 105 ? -3.794 -5.412 -6.281 1.00 91.00 105 GLY A N 1
ATOM 809 C CA . GLY A 1 105 ? -2.571 -6.110 -6.680 1.00 91.00 105 GLY A CA 1
ATOM 810 C C . GLY A 1 105 ? -2.152 -7.270 -5.771 1.00 91.00 105 GLY A C 1
ATOM 811 O O . GLY A 1 105 ? -1.052 -7.795 -5.937 1.00 91.00 105 GLY A O 1
ATOM 812 N N . GLY A 1 106 ? -2.992 -7.670 -4.810 1.00 89.12 106 GLY A N 1
ATOM 813 C CA . GLY A 1 106 ? -2.754 -8.836 -3.958 1.00 89.12 106 GLY A CA 1
ATOM 814 C C . GLY A 1 106 ? -1.965 -8.558 -2.678 1.00 89.12 106 GLY A C 1
ATOM 815 O O . GLY A 1 106 ? -1.387 -9.489 -2.121 1.00 89.12 106 GLY A O 1
ATOM 816 N N . ALA A 1 107 ? -1.920 -7.314 -2.190 1.00 89.75 107 ALA A N 1
ATOM 817 C CA . ALA A 1 107 ? -1.402 -7.031 -0.852 1.00 89.75 107 ALA A CA 1
ATOM 818 C C . ALA A 1 107 ? -2.365 -7.559 0.229 1.00 89.75 107 ALA A C 1
ATOM 820 O O . ALA A 1 107 ? -3.504 -7.113 0.356 1.00 89.75 107 ALA A O 1
ATOM 821 N N . THR A 1 108 ? -1.878 -8.499 1.030 1.00 85.31 108 THR A N 1
ATOM 822 C CA . THR A 1 108 ? -2.585 -9.225 2.096 1.00 85.31 108 THR A CA 1
ATOM 823 C C . THR A 1 108 ? -2.109 -8.860 3.503 1.00 85.31 108 THR A C 1
ATOM 825 O O . THR A 1 108 ? -2.867 -9.035 4.459 1.00 85.31 108 THR A O 1
ATOM 828 N N . ASN A 1 109 ? -0.908 -8.285 3.655 1.00 83.56 109 ASN A N 1
ATOM 829 C CA . ASN A 1 109 ? -0.376 -7.807 4.940 1.00 83.56 109 ASN A CA 1
ATOM 830 C C . ASN A 1 109 ? -1.043 -6.493 5.395 1.00 83.56 109 ASN A C 1
ATOM 832 O O . ASN A 1 109 ? -0.420 -5.433 5.509 1.00 83.56 109 ASN A O 1
ATOM 836 N N . VAL A 1 110 ? -2.348 -6.566 5.646 1.00 86.88 110 VAL A N 1
ATOM 837 C CA . VAL A 1 110 ? -3.220 -5.424 5.938 1.00 86.88 110 VAL A CA 1
ATOM 838 C C . VAL A 1 110 ? -3.213 -5.054 7.429 1.00 86.88 110 VAL A C 1
ATOM 840 O O . VAL A 1 110 ? -3.405 -3.889 7.767 1.00 86.88 110 VAL A O 1
ATOM 843 N N . GLU A 1 111 ? -2.916 -6.003 8.324 1.00 86.94 111 GLU A N 1
ATOM 844 C CA . GLU A 1 111 ? -2.966 -5.828 9.787 1.00 86.94 111 GLU A CA 1
ATOM 845 C C . GLU A 1 111 ? -2.131 -4.640 10.289 1.00 86.94 111 GLU A C 1
ATOM 847 O O . GLU A 1 111 ? -2.656 -3.737 10.943 1.00 86.94 111 GLU A O 1
ATOM 852 N N . SER A 1 112 ? -0.842 -4.589 9.936 1.00 86.50 112 SER A N 1
ATOM 853 C CA . SER A 1 112 ? 0.060 -3.496 10.332 1.00 86.50 112 SER A CA 1
ATOM 854 C C . SER A 1 112 ? -0.416 -2.133 9.824 1.00 86.50 112 SER A C 1
ATOM 856 O O . SER A 1 112 ? -0.226 -1.117 10.492 1.00 86.50 112 SER A O 1
ATOM 858 N N . SER A 1 113 ? -1.048 -2.112 8.651 1.00 91.06 113 SER A N 1
ATOM 859 C CA . SER A 1 113 ? -1.562 -0.903 8.010 1.00 91.06 113 SER A CA 1
ATOM 860 C C . SER A 1 113 ? -2.851 -0.413 8.688 1.00 91.06 113 SER A C 1
ATOM 862 O O . SER A 1 113 ? -2.961 0.773 8.992 1.00 91.06 113 SER A O 1
ATOM 864 N N . LEU A 1 114 ? -3.782 -1.313 9.039 1.00 91.56 114 LEU A N 1
ATOM 865 C CA . LEU A 1 114 ? -4.973 -0.970 9.837 1.00 91.56 114 LEU A CA 1
ATOM 866 C C . LEU A 1 114 ? -4.593 -0.510 11.242 1.00 91.56 114 LEU A C 1
ATOM 868 O O . LEU A 1 114 ? -5.145 0.463 11.753 1.00 91.56 114 LEU A O 1
ATOM 872 N N . LYS A 1 115 ? -3.618 -1.183 11.865 1.00 89.75 115 LYS A N 1
ATOM 873 C CA . LYS A 1 115 ? -3.081 -0.775 13.163 1.00 89.75 115 LYS A CA 1
ATOM 874 C C . LYS A 1 115 ? -2.549 0.655 13.103 1.00 89.75 115 LYS A C 1
ATOM 876 O O . LYS A 1 115 ? -2.841 1.429 14.007 1.00 89.75 115 LYS A O 1
ATOM 881 N N . LEU A 1 116 ? -1.813 1.019 12.049 1.00 89.75 116 LEU A N 1
ATOM 882 C CA . LEU A 1 116 ? -1.317 2.384 11.862 1.00 89.75 116 LEU A CA 1
ATOM 883 C C . LEU A 1 116 ? -2.458 3.401 11.706 1.00 89.75 116 LEU A C 1
ATOM 885 O O . LEU A 1 116 ? -2.406 4.457 12.334 1.00 89.75 116 LEU A O 1
ATOM 889 N N . ALA A 1 117 ? -3.481 3.087 10.906 1.00 93.31 117 ALA A N 1
ATOM 890 C CA . ALA A 1 117 ? -4.651 3.952 10.745 1.00 93.31 117 ALA A CA 1
ATOM 891 C C . ALA A 1 117 ? -5.357 4.191 12.092 1.00 93.31 117 ALA A C 1
ATOM 893 O O . ALA A 1 117 ? -5.607 5.338 12.458 1.00 93.31 117 ALA A O 1
ATOM 894 N N . ALA A 1 118 ? -5.564 3.134 12.887 1.00 92.12 118 ALA A N 1
ATOM 895 C CA . ALA A 1 118 ? -6.116 3.248 14.237 1.00 92.12 118 ALA A CA 1
ATOM 896 C C . ALA A 1 118 ? -5.208 4.047 15.186 1.00 92.12 118 ALA A C 1
ATOM 898 O O . ALA A 1 118 ? -5.691 4.897 15.920 1.00 92.12 118 ALA A O 1
ATOM 899 N N . GLN A 1 119 ? -3.885 3.837 15.150 1.00 90.25 119 GLN A N 1
ATOM 900 C CA . GLN A 1 119 ? -2.931 4.595 15.977 1.00 90.25 119 GLN A CA 1
ATOM 901 C C . GLN A 1 119 ? -2.972 6.102 15.708 1.00 90.25 119 GLN A C 1
ATOM 903 O O . GLN A 1 119 ? -2.656 6.885 16.600 1.00 90.25 119 GLN A O 1
ATOM 908 N N . ARG A 1 120 ? -3.315 6.500 14.480 1.00 90.50 120 ARG A N 1
ATOM 909 C CA . ARG A 1 120 ? -3.422 7.901 14.063 1.00 90.50 120 ARG A CA 1
ATOM 910 C C . ARG A 1 120 ? -4.834 8.475 14.210 1.00 90.50 120 ARG A C 1
ATOM 912 O O . ARG A 1 120 ? -5.005 9.655 13.928 1.00 90.50 120 ARG A O 1
ATOM 919 N N . GLY A 1 121 ? -5.821 7.663 14.602 1.00 91.56 121 GLY A N 1
ATOM 920 C CA . GLY A 1 121 ? -7.236 8.049 14.583 1.00 91.56 121 GLY A CA 1
ATOM 921 C C . GLY A 1 121 ? -7.765 8.336 13.171 1.00 91.56 121 GLY A C 1
ATOM 922 O O . GLY A 1 121 ? -8.715 9.094 12.999 1.00 91.56 121 GLY A O 1
ATOM 923 N N . ASP A 1 122 ? -7.139 7.775 12.129 1.00 94.56 122 ASP A N 1
ATOM 924 C CA . ASP A 1 122 ? -7.506 8.036 10.733 1.00 94.56 122 ASP A CA 1
ATOM 925 C C . ASP A 1 122 ? -8.709 7.179 10.317 1.00 94.56 122 ASP A C 1
ATOM 927 O O . ASP A 1 122 ? -8.584 6.142 9.654 1.00 94.56 122 ASP A O 1
ATOM 931 N N . GLN A 1 123 ? -9.899 7.612 10.741 1.00 93.44 123 GLN A N 1
ATOM 932 C CA . GLN A 1 123 ? -11.166 6.949 10.417 1.00 93.44 123 GLN A CA 1
ATOM 933 C C . GLN A 1 123 ? -11.395 6.867 8.906 1.00 93.44 123 GLN A C 1
ATOM 935 O O . GLN A 1 123 ? -11.854 5.847 8.401 1.00 93.44 123 GLN A O 1
ATOM 940 N N . SER A 1 124 ? -11.008 7.904 8.160 1.00 95.56 124 SER A N 1
ATOM 941 C CA . SER A 1 124 ? -11.244 7.968 6.720 1.00 95.56 124 SER A CA 1
ATOM 942 C C . SER A 1 124 ? -10.425 6.932 5.945 1.00 95.56 124 SER A C 1
ATOM 944 O O . SER A 1 124 ? -10.902 6.386 4.946 1.00 95.56 124 SER A O 1
ATOM 946 N N . MET A 1 125 ? -9.185 6.665 6.362 1.00 95.69 125 MET A N 1
ATOM 947 C CA . MET A 1 125 ? -8.373 5.581 5.806 1.00 95.69 125 MET A CA 1
ATOM 948 C C . MET A 1 125 ? -8.852 4.210 6.293 1.00 95.69 125 MET A C 1
ATOM 950 O O . MET A 1 125 ? -8.908 3.274 5.496 1.00 95.69 125 MET A O 1
ATOM 954 N N . MET A 1 126 ? -9.255 4.094 7.563 1.00 94.94 126 MET A N 1
ATOM 955 C CA . MET A 1 126 ? -9.821 2.857 8.107 1.00 94.94 126 MET A CA 1
ATOM 956 C C . MET A 1 126 ? -11.051 2.407 7.310 1.00 94.94 126 MET A C 1
ATOM 958 O O . MET A 1 126 ? -11.082 1.295 6.786 1.00 94.94 126 MET A O 1
ATOM 962 N N . GLU A 1 127 ? -12.046 3.283 7.164 1.00 94.06 127 GLU A N 1
ATOM 963 C CA . GLU A 1 127 ? -13.256 3.010 6.386 1.00 94.06 127 GLU A CA 1
ATOM 964 C C . GLU A 1 127 ? -12.932 2.672 4.934 1.00 94.06 127 GLU A C 1
ATOM 966 O O . GLU A 1 127 ? -13.518 1.748 4.372 1.00 94.06 127 GLU A O 1
ATOM 971 N N . PHE A 1 128 ? -11.972 3.385 4.339 1.00 95.12 128 PHE A N 1
ATOM 972 C CA . PHE A 1 128 ? -11.543 3.134 2.971 1.00 95.12 128 PHE A CA 1
ATOM 973 C C . PHE A 1 128 ? -10.991 1.716 2.803 1.00 95.12 128 PHE A C 1
ATOM 975 O O . PHE A 1 128 ? -11.442 0.990 1.919 1.00 95.12 128 PHE A O 1
ATOM 982 N N . MET A 1 129 ? -10.069 1.289 3.667 1.00 93.44 129 MET A N 1
ATOM 983 C CA . MET A 1 129 ? -9.485 -0.052 3.603 1.00 93.44 129 MET A CA 1
ATOM 984 C C . MET A 1 129 ? -10.533 -1.141 3.868 1.00 93.44 129 MET A C 1
ATOM 986 O O . MET A 1 129 ? -10.598 -2.128 3.133 1.00 93.44 129 MET A O 1
ATOM 990 N N . LEU A 1 130 ? -11.392 -0.953 4.877 1.00 91.50 130 LEU A N 1
ATOM 991 C CA . LEU A 1 130 ? -12.477 -1.887 5.208 1.00 91.50 130 LEU A CA 1
ATOM 992 C C . LEU A 1 130 ? -13.521 -1.984 4.084 1.00 91.50 130 LEU A C 1
ATOM 994 O O . LEU A 1 130 ? -14.042 -3.065 3.818 1.00 91.50 130 LEU A O 1
ATOM 998 N N . GLY A 1 131 ? -13.800 -0.878 3.392 1.00 91.38 131 GLY A N 1
ATOM 999 C CA . GLY A 1 131 ? -14.687 -0.837 2.229 1.00 91.38 131 GLY A CA 1
ATOM 1000 C C . GLY A 1 131 ? -14.123 -1.533 0.986 1.00 91.38 131 GLY A C 1
ATOM 1001 O O . GLY A 1 131 ? -14.898 -1.975 0.143 1.00 91.38 131 GLY A O 1
ATOM 1002 N N . HIS A 1 132 ? -12.797 -1.683 0.889 1.00 90.25 132 HIS A N 1
ATOM 1003 C CA . HIS A 1 132 ? -12.106 -2.256 -0.275 1.00 90.25 132 HIS A CA 1
ATOM 1004 C C . HIS A 1 132 ? -11.483 -3.635 -0.004 1.00 90.25 132 HIS A C 1
ATOM 1006 O O . HIS A 1 132 ? -10.542 -4.043 -0.680 1.00 90.25 132 HIS A O 1
ATOM 1012 N N . GLY A 1 133 ? -12.031 -4.386 0.957 1.00 83.25 133 GLY A N 1
ATOM 1013 C CA . GLY A 1 133 ? -11.716 -5.807 1.143 1.00 83.25 133 GLY A CA 1
ATOM 1014 C C . GLY A 1 133 ? -10.800 -6.131 2.322 1.00 83.25 133 GLY A C 1
ATOM 1015 O O . GLY A 1 133 ? -10.467 -7.301 2.515 1.00 83.25 133 GLY A O 1
ATOM 1016 N N . ALA A 1 134 ? -10.423 -5.149 3.150 1.00 87.75 134 ALA A N 1
ATOM 1017 C CA . ALA A 1 134 ? -9.771 -5.444 4.421 1.00 87.75 134 ALA A CA 1
ATOM 1018 C C . ALA A 1 134 ? -10.755 -6.142 5.374 1.00 87.75 134 ALA A C 1
ATOM 1020 O O . ALA A 1 134 ? -11.808 -5.613 5.733 1.00 87.75 134 ALA A O 1
ATOM 1021 N N . ARG A 1 135 ? -10.392 -7.353 5.791 1.00 84.19 135 ARG A N 1
ATOM 1022 C CA . ARG A 1 135 ? -11.205 -8.223 6.640 1.00 84.19 135 ARG A CA 1
ATOM 1023 C C . ARG A 1 135 ? -10.996 -7.907 8.118 1.00 84.19 135 ARG A C 1
ATOM 1025 O O . ARG A 1 135 ? -10.087 -8.441 8.749 1.00 84.19 135 ARG A O 1
ATOM 1032 N N . ALA A 1 136 ? -11.842 -7.031 8.662 1.00 83.38 136 ALA A N 1
ATOM 1033 C CA . ALA A 1 136 ? -11.798 -6.633 10.073 1.00 83.38 136 ALA A CA 1
ATOM 1034 C C . ALA A 1 136 ? -11.833 -7.830 11.041 1.00 83.38 136 ALA A C 1
ATOM 1036 O O . ALA A 1 136 ? -11.163 -7.791 12.070 1.00 83.38 136 ALA A O 1
ATOM 1037 N N . ASP A 1 137 ? -12.550 -8.899 10.697 1.00 81.25 137 ASP A N 1
ATOM 1038 C CA . ASP A 1 137 ? -12.633 -10.135 11.481 1.00 81.25 137 ASP A CA 1
ATOM 1039 C C . ASP A 1 137 ? -11.288 -10.861 11.627 1.00 81.25 137 ASP A C 1
ATOM 1041 O O . ASP A 1 137 ? -11.024 -11.459 12.667 1.00 81.25 137 ASP A O 1
ATOM 1045 N N . LEU A 1 138 ? -10.422 -10.781 10.612 1.00 80.94 138 LEU A N 1
ATOM 1046 C CA . LEU A 1 138 ? -9.123 -11.458 10.601 1.00 80.94 138 LEU A CA 1
ATOM 1047 C C . LEU A 1 138 ? -7.979 -10.563 11.083 1.00 80.94 138 LEU A C 1
ATOM 1049 O O . LEU A 1 138 ? -7.127 -11.014 11.840 1.00 80.94 138 LEU A O 1
ATOM 1053 N N . CYS A 1 139 ? -7.936 -9.305 10.638 1.00 80.19 139 CYS A N 1
ATOM 1054 C CA . CYS A 1 139 ? -6.794 -8.410 10.866 1.00 80.19 139 CYS A CA 1
ATOM 1055 C C . CYS A 1 139 ? -7.143 -7.127 11.638 1.00 80.19 139 CYS A C 1
ATOM 1057 O O . CYS A 1 139 ? -6.274 -6.287 11.875 1.00 80.19 139 CYS A O 1
ATOM 1059 N N . GLY A 1 140 ? -8.400 -6.962 12.063 1.00 81.62 140 GLY A N 1
ATOM 1060 C CA . GLY A 1 140 ? -8.865 -5.796 12.820 1.00 81.62 140 GLY A CA 1
ATOM 1061 C C . GLY A 1 140 ? -8.600 -5.866 14.326 1.00 81.62 140 GLY A C 1
ATOM 1062 O O . GLY A 1 140 ? -8.705 -4.839 14.993 1.00 81.62 140 GLY A O 1
ATOM 1063 N N . ALA A 1 141 ? -8.215 -7.027 14.869 1.00 85.56 141 ALA A N 1
ATOM 1064 C CA . ALA A 1 141 ? -7.964 -7.217 16.302 1.00 85.56 141 ALA A CA 1
ATOM 1065 C C . ALA A 1 141 ? -6.915 -6.228 16.846 1.00 85.56 141 ALA A C 1
ATOM 1067 O O . ALA A 1 141 ? -7.130 -5.563 17.862 1.00 85.56 141 ALA A O 1
ATOM 1068 N N . ALA A 1 142 ? -5.788 -6.093 16.132 1.00 85.19 142 ALA A N 1
ATOM 1069 C CA . ALA A 1 142 ? -4.693 -5.194 16.495 1.00 85.19 142 ALA A CA 1
ATOM 1070 C C . ALA A 1 142 ? -5.144 -3.730 16.521 1.00 85.19 142 ALA A C 1
ATOM 1072 O O . ALA A 1 142 ? -4.827 -2.982 17.447 1.00 85.19 142 ALA A O 1
ATOM 1073 N N . ALA A 1 143 ? -5.879 -3.330 15.483 1.00 86.88 143 ALA A N 1
ATOM 1074 C CA . ALA A 1 143 ? -6.394 -1.981 15.318 1.00 86.88 143 ALA A CA 1
ATOM 1075 C C . ALA A 1 143 ? -7.435 -1.646 16.397 1.00 86.88 143 ALA A C 1
ATOM 1077 O O . ALA A 1 143 ? -7.383 -0.567 16.980 1.00 86.88 143 ALA A O 1
ATOM 1078 N N . HIS A 1 144 ? -8.316 -2.595 16.726 1.00 88.25 144 HIS A N 1
ATOM 1079 C CA . HIS A 1 144 ? -9.360 -2.419 17.732 1.00 88.25 144 HIS A CA 1
ATOM 1080 C C . HIS A 1 144 ? -8.757 -2.265 19.133 1.00 88.25 144 HIS A C 1
ATOM 1082 O O . HIS A 1 144 ? -9.097 -1.333 19.858 1.00 88.25 144 HIS A O 1
ATOM 1088 N N . HIS A 1 145 ? -7.778 -3.105 19.486 1.00 86.81 145 HIS A N 1
ATOM 1089 C CA . HIS A 1 145 ? -7.053 -2.974 20.750 1.00 86.81 145 HIS A CA 1
ATOM 1090 C C . HIS A 1 145 ? -6.300 -1.637 20.857 1.00 86.81 145 HIS A C 1
ATOM 1092 O O . HIS A 1 145 ? -6.274 -1.010 21.917 1.00 86.81 145 HIS A O 1
ATOM 1098 N N . VAL A 1 146 ? -5.693 -1.170 19.760 1.00 87.38 146 VAL A N 1
ATOM 1099 C CA . VAL A 1 146 ? -5.066 0.157 19.728 1.00 87.38 146 VAL A CA 1
ATOM 1100 C C . VAL A 1 146 ? -6.090 1.259 19.976 1.00 87.38 146 VAL A C 1
ATOM 1102 O O . VAL A 1 146 ? -5.799 2.111 20.811 1.00 87.38 146 VAL A O 1
ATOM 1105 N N . ALA A 1 147 ? -7.239 1.233 19.292 1.00 89.12 147 ALA A N 1
ATOM 1106 C CA . ALA A 1 147 ? -8.298 2.234 19.426 1.00 89.12 147 ALA A CA 1
ATOM 1107 C C . ALA A 1 147 ? -8.785 2.352 20.881 1.00 89.12 147 ALA A C 1
ATOM 1109 O O . ALA A 1 147 ? -8.821 3.446 21.437 1.00 89.12 147 ALA A O 1
ATOM 1110 N N . LEU A 1 148 ? -9.018 1.217 21.549 1.00 88.06 148 LEU A N 1
ATOM 1111 C CA . LEU A 1 148 ? -9.386 1.191 22.969 1.00 88.06 148 LEU A CA 1
ATOM 1112 C C . LEU A 1 148 ? -8.297 1.782 23.874 1.00 88.06 148 LEU A C 1
ATOM 1114 O O . LEU A 1 148 ? -8.589 2.551 24.783 1.00 88.06 148 LEU A O 1
ATOM 1118 N N . ARG A 1 149 ? -7.024 1.452 23.623 1.00 87.00 149 ARG A N 1
ATOM 1119 C CA . ARG A 1 149 ? -5.899 1.939 24.438 1.00 87.00 149 ARG A CA 1
ATOM 1120 C C . ARG A 1 149 ? -5.704 3.453 24.333 1.00 87.00 149 ARG A C 1
ATOM 1122 O O . ARG A 1 149 ? -5.246 4.065 25.294 1.00 87.00 149 ARG A O 1
ATOM 1129 N N . ILE A 1 150 ? -5.984 4.038 23.169 1.00 87.50 150 ILE A N 1
ATOM 1130 C CA . ILE A 1 150 ? -5.889 5.490 22.957 1.00 87.50 150 ILE A CA 1
ATOM 1131 C C . ILE A 1 150 ? -7.176 6.233 23.349 1.00 87.50 150 ILE A C 1
ATOM 1133 O O . ILE A 1 150 ? -7.146 7.457 23.420 1.00 87.50 150 ILE A O 1
ATOM 1137 N N . GLY A 1 151 ? -8.270 5.512 23.628 1.00 88.38 151 GLY A N 1
ATOM 1138 C CA . GLY A 1 151 ? -9.580 6.090 23.943 1.00 88.38 151 GLY A CA 1
ATOM 1139 C C . GLY A 1 151 ? -10.346 6.610 22.721 1.00 88.38 151 GLY A C 1
ATOM 1140 O O . GLY A 1 151 ? -11.165 7.510 22.859 1.00 88.38 151 GLY A O 1
ATOM 1141 N N . ASP A 1 152 ? -10.061 6.087 21.525 1.00 91.19 152 ASP A N 1
ATOM 1142 C CA . ASP A 1 152 ? -10.803 6.406 20.298 1.00 91.19 152 ASP A CA 1
ATOM 1143 C C . ASP A 1 152 ? -12.030 5.487 20.195 1.00 91.19 152 ASP A C 1
ATOM 1145 O O . ASP A 1 152 ? -12.017 4.443 19.531 1.00 91.19 152 ASP A O 1
ATOM 1149 N N . ASP A 1 153 ? -13.073 5.857 20.941 1.00 90.44 153 ASP A N 1
ATOM 1150 C CA . ASP A 1 153 ? -14.316 5.089 21.053 1.00 90.44 153 ASP A CA 1
ATOM 1151 C C . ASP A 1 153 ? -15.026 4.938 19.703 1.00 90.44 153 ASP A C 1
ATOM 1153 O O . ASP A 1 153 ? -15.585 3.876 19.416 1.00 90.44 153 ASP A O 1
ATOM 1157 N N . ASP A 1 154 ? -14.965 5.961 18.848 1.00 92.81 154 ASP A N 1
ATOM 1158 C CA . ASP A 1 154 ? -15.567 5.943 17.515 1.00 92.81 154 ASP A CA 1
ATOM 1159 C C . ASP A 1 154 ? -14.876 4.909 16.615 1.00 92.81 154 ASP A C 1
ATOM 1161 O O . ASP A 1 154 ? -15.542 4.071 15.998 1.00 92.81 154 ASP A O 1
ATOM 1165 N N . MET A 1 155 ? -13.538 4.893 16.584 1.00 90.75 155 MET A N 1
ATOM 1166 C CA . MET A 1 155 ? -12.765 3.894 15.838 1.00 90.75 155 MET A CA 1
ATOM 1167 C C . MET A 1 155 ? -12.988 2.478 16.384 1.00 90.75 155 MET A C 1
ATOM 1169 O O . MET A 1 155 ? -13.125 1.521 15.613 1.00 90.75 155 MET A O 1
ATOM 1173 N N . ALA A 1 156 ? -13.048 2.324 17.710 1.00 89.62 156 ALA A N 1
ATOM 1174 C CA . ALA A 1 156 ? -13.341 1.040 18.338 1.00 89.62 156 ALA A CA 1
ATOM 1175 C C . ALA A 1 156 ? -14.747 0.546 17.953 1.00 89.62 156 ALA A C 1
ATOM 1177 O O . ALA A 1 156 ? -14.916 -0.608 17.547 1.00 89.62 156 ALA A O 1
ATOM 1178 N N . CYS A 1 157 ? -15.747 1.431 17.992 1.00 90.62 157 CYS A N 1
ATOM 1179 C CA . CYS A 1 157 ? -17.111 1.130 17.570 1.00 90.62 157 CYS A CA 1
ATOM 1180 C C . CYS A 1 157 ? -17.186 0.776 16.081 1.00 90.62 157 CYS A C 1
ATOM 1182 O O . CYS A 1 157 ? -17.849 -0.202 15.725 1.00 90.62 157 CYS A O 1
ATOM 1184 N N . LEU A 1 158 ? -16.472 1.503 15.218 1.00 90.88 158 LEU A N 1
ATOM 1185 C CA . LEU A 1 158 ? -16.384 1.214 13.788 1.00 90.88 158 LEU A CA 1
ATOM 1186 C C . LEU A 1 158 ? -15.834 -0.196 13.550 1.00 90.88 158 LEU A C 1
ATOM 1188 O O . LEU A 1 158 ? -16.485 -1.010 12.893 1.00 90.88 158 LEU A O 1
ATOM 1192 N N . LEU A 1 159 ? -14.675 -0.518 14.122 1.00 88.75 159 LEU A N 1
ATOM 1193 C CA . LEU A 1 159 ? -14.036 -1.826 13.965 1.00 88.75 159 LEU A CA 1
ATOM 1194 C C . LEU A 1 159 ? -14.915 -2.959 14.504 1.00 88.75 159 LEU A C 1
ATOM 1196 O O . LEU A 1 159 ? -15.094 -3.974 13.829 1.00 88.75 159 LEU A O 1
ATOM 1200 N N . LYS A 1 160 ? -15.542 -2.757 15.667 1.00 88.06 160 LYS A N 1
ATOM 1201 C CA . LYS A 1 160 ? -16.501 -3.704 16.244 1.00 88.06 160 LYS A CA 1
ATOM 1202 C C . LYS A 1 160 ? -17.715 -3.914 15.338 1.00 88.06 160 LYS A C 1
ATOM 1204 O O . LYS A 1 160 ? -18.122 -5.053 15.123 1.00 88.06 160 LYS A O 1
ATOM 1209 N N . SER A 1 161 ? -18.268 -2.845 14.758 1.00 90.25 161 SER A N 1
ATOM 1210 C CA . SER A 1 161 ? -19.401 -2.931 13.822 1.00 90.25 161 SER A CA 1
ATOM 1211 C C . SER A 1 161 ? -19.061 -3.717 12.551 1.00 90.25 161 SER A C 1
ATOM 1213 O O . SER A 1 161 ? -19.935 -4.335 11.947 1.00 90.25 161 SER A O 1
ATOM 1215 N N . LYS A 1 162 ? -17.780 -3.732 12.167 1.00 89.38 162 LYS A N 1
ATOM 1216 C CA . LYS A 1 162 ? -17.249 -4.486 11.025 1.00 89.38 162 LYS A CA 1
ATOM 1217 C C . LYS A 1 162 ? -16.795 -5.903 11.391 1.00 89.38 162 LYS A C 1
ATOM 1219 O O . LYS A 1 162 ? -16.305 -6.615 10.521 1.00 89.38 162 LYS A O 1
ATOM 1224 N N . GLY A 1 163 ? -16.998 -6.329 12.639 1.00 84.50 163 GLY A N 1
ATOM 1225 C CA . GLY A 1 163 ? -16.714 -7.688 13.095 1.00 84.50 163 GLY A CA 1
ATOM 1226 C C . GLY A 1 163 ? -15.293 -7.908 13.610 1.00 84.50 163 GLY A C 1
ATOM 1227 O O . GLY A 1 163 ? -14.897 -9.059 13.765 1.00 84.50 163 GLY A O 1
ATOM 1228 N N . ALA A 1 164 ? -14.527 -6.846 13.891 1.00 83.88 164 ALA A N 1
ATOM 1229 C CA . ALA A 1 164 ? -13.228 -7.001 14.536 1.00 83.88 164 ALA A CA 1
ATOM 1230 C C . ALA A 1 164 ? -13.391 -7.633 15.930 1.00 83.88 164 ALA A C 1
ATOM 1232 O O . ALA A 1 164 ? -14.237 -7.180 16.712 1.00 83.88 164 ALA A O 1
ATOM 1233 N N . PRO A 1 165 ? -12.600 -8.666 16.269 1.00 77.69 165 PRO A N 1
ATOM 1234 C CA . PRO A 1 165 ? -12.707 -9.312 17.565 1.00 77.69 165 PRO A CA 1
ATOM 1235 C C . PRO A 1 165 ? -12.287 -8.348 18.680 1.00 77.69 165 PRO A C 1
ATOM 1237 O O . PRO A 1 165 ? -11.333 -7.577 18.560 1.00 77.69 165 PRO A O 1
ATOM 1240 N N . ALA A 1 166 ? -13.013 -8.412 19.797 1.00 65.12 166 ALA A N 1
ATOM 1241 C CA . ALA A 1 166 ? -12.754 -7.568 20.961 1.00 65.12 166 ALA A CA 1
ATOM 1242 C C . ALA A 1 166 ? -11.450 -7.933 21.689 1.00 65.12 166 ALA A C 1
ATOM 1244 O O . ALA A 1 166 ? -10.909 -7.117 22.431 1.00 65.12 166 ALA A O 1
ATOM 1245 N N . TYR A 1 167 ? -10.956 -9.150 21.473 1.00 66.00 167 TYR A N 1
ATOM 1246 C CA . TYR A 1 167 ? -9.752 -9.680 22.086 1.00 66.00 167 TYR A CA 1
ATOM 1247 C C . TYR A 1 167 ? -8.655 -9.819 21.033 1.00 66.00 167 TYR A C 1
ATOM 1249 O O . TYR A 1 167 ? -8.871 -10.328 19.934 1.00 66.00 167 TYR A O 1
ATOM 1257 N N . TYR A 1 168 ? -7.462 -9.352 21.382 1.00 57.88 168 TYR A N 1
ATOM 1258 C CA . TYR A 1 168 ? -6.261 -9.620 20.614 1.00 57.88 168 TYR A CA 1
ATOM 1259 C C . TYR A 1 168 ? -5.788 -11.025 20.994 1.00 57.88 168 TYR A C 1
ATOM 1261 O O . TYR A 1 168 ? -5.273 -11.219 22.096 1.00 57.88 168 TYR A O 1
ATOM 1269 N N . LEU A 1 169 ? -6.016 -12.024 20.133 1.00 47.56 169 LEU A N 1
ATOM 1270 C CA . LEU A 1 169 ? -5.328 -13.306 20.280 1.00 47.56 169 LEU A CA 1
ATOM 1271 C C . LEU A 1 169 ? -3.864 -13.059 19.959 1.00 47.56 169 LEU A C 1
ATOM 1273 O O . LEU A 1 169 ? -3.457 -13.059 18.801 1.00 47.56 169 LEU A O 1
ATOM 1277 N N . TRP A 1 170 ? -3.066 -12.848 20.997 1.00 47.03 170 TRP A N 1
ATOM 1278 C CA . TRP A 1 170 ? -1.682 -13.242 20.894 1.00 47.03 170 TRP A CA 1
ATOM 1279 C C . TRP A 1 170 ? -1.716 -14.779 20.800 1.00 47.03 170 TRP A C 1
ATOM 1281 O O . TRP A 1 170 ? -1.973 -15.488 21.767 1.00 47.03 170 TRP A O 1
ATOM 1291 N N . GLU A 1 171 ? -1.573 -15.338 19.607 1.00 37.88 171 GLU A N 1
ATOM 1292 C CA . GLU A 1 171 ? -0.805 -16.571 19.584 1.00 37.88 171 GLU A CA 1
ATOM 1293 C C . GLU A 1 171 ? 0.624 -16.091 19.735 1.00 37.88 171 GLU A C 1
ATOM 1295 O O . GLU A 1 171 ? 1.176 -15.457 18.833 1.00 37.88 171 GLU A O 1
ATOM 1300 N N . SER A 1 172 ? 1.184 -16.303 20.923 1.00 38.03 172 SER A N 1
ATOM 1301 C CA . SER A 1 172 ? 2.624 -16.250 21.082 1.00 38.03 172 SER A CA 1
ATOM 1302 C C . SER A 1 172 ? 3.246 -17.069 19.976 1.00 38.03 172 SER A C 1
ATOM 1304 O O . SER A 1 172 ? 3.120 -18.293 19.952 1.00 38.03 172 SER A O 1
ATOM 1306 N N . LYS A 1 173 ? 3.907 -16.411 19.037 1.00 42.16 173 LYS A N 1
ATOM 1307 C CA . LYS A 1 173 ? 4.927 -17.084 18.240 1.00 42.16 173 LYS A CA 1
ATOM 1308 C C . LYS A 1 173 ? 6.320 -16.865 18.822 1.00 42.16 173 LYS A C 1
ATOM 1310 O O . LYS A 1 173 ? 7.282 -17.364 18.252 1.00 42.16 173 LYS A O 1
ATOM 1315 N N . ASP A 1 174 ? 6.381 -16.205 19.979 1.00 33.62 174 ASP A N 1
ATOM 1316 C CA . ASP A 1 174 ? 7.590 -15.760 20.660 1.00 33.62 174 ASP A CA 1
ATOM 1317 C C . ASP A 1 174 ? 7.571 -16.176 22.147 1.00 33.62 174 ASP A C 1
ATOM 1319 O O . ASP A 1 174 ? 7.904 -15.381 23.015 1.00 33.62 174 ASP A O 1
ATOM 1323 N N . ASP A 1 175 ? 7.194 -17.423 22.449 1.00 35.75 175 ASP A N 1
ATOM 1324 C CA . ASP A 1 175 ? 7.627 -18.103 23.679 1.00 35.75 175 ASP A CA 1
ATOM 1325 C C . ASP A 1 175 ? 8.653 -19.155 23.266 1.00 35.75 175 ASP A C 1
ATOM 1327 O O . ASP A 1 175 ? 8.344 -20.327 23.060 1.00 35.75 175 ASP A O 1
ATOM 1331 N N . TRP A 1 176 ? 9.884 -18.693 23.056 1.00 40.84 176 TRP A N 1
ATOM 1332 C CA . TRP A 1 176 ? 11.058 -19.558 22.955 1.00 40.84 176 TRP A CA 1
ATOM 1333 C C . TRP A 1 176 ? 12.014 -19.400 24.137 1.00 40.84 176 TRP A C 1
ATOM 1335 O O . TRP A 1 176 ? 13.056 -20.043 24.109 1.00 40.84 176 TRP A O 1
ATOM 1345 N N . ASP A 1 177 ? 11.683 -18.621 25.174 1.00 36.38 177 ASP A N 1
ATOM 1346 C CA . ASP A 1 177 ? 12.678 -18.309 26.210 1.00 36.38 177 ASP A CA 1
ATOM 1347 C C . ASP A 1 177 ? 12.329 -18.667 27.662 1.00 36.38 177 ASP A C 1
ATOM 1349 O O . ASP A 1 177 ? 13.229 -18.568 28.489 1.00 36.38 177 ASP A O 1
ATOM 1353 N N . GLU A 1 178 ? 11.145 -19.188 28.011 1.00 41.47 178 GLU A N 1
ATOM 1354 C CA . GLU A 1 178 ? 10.908 -19.658 29.394 1.00 41.47 178 GLU A CA 1
ATOM 1355 C C . GLU A 1 178 ? 10.071 -20.952 29.457 1.00 41.47 178 GLU A C 1
ATOM 1357 O O . GLU A 1 178 ? 8.895 -20.959 29.813 1.00 41.47 178 GLU A O 1
ATOM 1362 N N . GLU A 1 179 ? 10.699 -22.094 29.142 1.00 40.06 179 GLU A N 1
ATOM 1363 C CA . GLU A 1 179 ? 10.265 -23.382 29.702 1.00 40.06 179 GLU A CA 1
ATOM 1364 C C . GLU A 1 179 ? 10.729 -23.463 31.168 1.00 40.06 179 GLU A C 1
ATOM 1366 O O . GLU A 1 179 ? 11.823 -23.951 31.461 1.00 40.06 179 GLU A O 1
ATOM 1371 N N . GLU A 1 180 ? 9.895 -23.034 32.120 1.00 40.81 180 GLU A N 1
ATOM 1372 C CA . GLU A 1 180 ? 9.958 -23.641 33.453 1.00 40.81 180 GLU A CA 1
ATOM 1373 C C . GLU A 1 180 ? 9.331 -25.037 33.351 1.00 40.81 180 GLU A C 1
ATOM 1375 O O . GLU A 1 180 ? 8.118 -25.221 33.249 1.00 40.81 180 GLU A O 1
ATOM 1380 N N . GLY A 1 181 ? 10.210 -26.035 33.262 1.00 46.00 181 GLY A N 1
ATOM 1381 C CA . GLY A 1 181 ? 9.869 -27.428 33.014 1.00 46.00 181 GLY A CA 1
ATOM 1382 C C . GLY A 1 181 ? 9.106 -28.102 34.155 1.00 46.00 181 GLY A C 1
ATOM 1383 O O . GLY A 1 181 ? 9.691 -28.878 34.908 1.00 46.00 181 GLY A O 1
ATOM 1384 N N . ASP A 1 182 ? 7.789 -27.904 34.216 1.00 45.31 182 ASP A N 1
ATOM 1385 C CA . ASP A 1 182 ? 6.871 -28.839 34.888 1.00 45.31 182 ASP A CA 1
ATOM 1386 C C . ASP A 1 182 ? 5.807 -29.458 33.961 1.00 45.31 182 ASP A C 1
ATOM 1388 O O . ASP A 1 182 ? 5.106 -30.395 34.345 1.00 45.31 182 ASP A O 1
ATOM 1392 N N . GLY A 1 183 ? 5.731 -29.006 32.705 1.00 42.50 183 GLY A N 1
ATOM 1393 C CA . GLY A 1 183 ? 4.905 -29.635 31.676 1.00 42.50 183 GLY A CA 1
ATOM 1394 C C . GLY A 1 183 ? 3.395 -29.529 31.903 1.00 42.50 183 GLY A C 1
ATOM 1395 O O . GLY A 1 183 ? 2.643 -30.263 31.253 1.00 42.50 183 GLY A O 1
ATOM 1396 N N . THR A 1 184 ? 2.915 -28.628 32.765 1.00 35.22 184 THR A N 1
ATOM 1397 C CA . THR A 1 184 ? 1.476 -28.382 32.907 1.00 35.22 184 THR A CA 1
ATOM 1398 C C . THR A 1 184 ? 1.028 -27.154 32.113 1.00 35.22 184 THR A C 1
ATOM 1400 O O . THR A 1 184 ? 1.466 -26.029 32.329 1.00 35.22 184 THR A O 1
ATOM 1403 N N . LYS A 1 185 ? 0.131 -27.368 31.136 1.00 39.19 185 LYS A N 1
ATOM 1404 C CA . LYS A 1 185 ? -0.519 -26.272 30.399 1.00 39.19 185 LYS A CA 1
ATOM 1405 C C . LYS A 1 185 ? -1.315 -25.411 31.389 1.00 39.19 185 LYS A C 1
ATOM 1407 O O . LYS A 1 185 ? -2.109 -25.988 32.135 1.00 39.19 185 LYS A O 1
ATOM 1412 N N . PRO A 1 186 ? -1.211 -24.070 31.357 1.00 34.41 186 PRO A N 1
ATOM 1413 C CA . PRO A 1 186 ? -2.108 -23.241 32.139 1.00 34.41 186 PRO A CA 1
ATOM 1414 C C . PRO A 1 186 ? -3.535 -23.457 31.632 1.00 34.41 186 PRO A C 1
ATOM 1416 O O . PRO A 1 186 ? -3.819 -23.306 30.441 1.00 34.41 186 PRO A O 1
ATOM 1419 N N . GLU A 1 187 ? -4.439 -23.835 32.533 1.00 31.62 187 GLU A N 1
ATOM 1420 C CA . GLU A 1 187 ? -5.864 -23.880 32.235 1.00 31.62 187 GLU A CA 1
ATOM 1421 C C . GLU A 1 187 ? -6.321 -22.495 31.759 1.00 31.62 187 GLU A C 1
ATOM 1423 O O . GLU A 1 187 ? -6.031 -21.473 32.389 1.00 31.62 187 GLU A O 1
ATOM 1428 N N . LEU A 1 188 ? -7.034 -22.465 30.629 1.00 36.47 188 LEU A N 1
ATOM 1429 C CA . LEU A 1 188 ? -7.659 -21.267 30.079 1.00 36.47 188 LEU A CA 1
ATOM 1430 C C . LEU A 1 188 ? -8.590 -20.658 31.133 1.00 36.47 188 LEU A C 1
ATOM 1432 O O . LEU A 1 188 ? -9.757 -21.039 31.243 1.00 36.47 188 LEU A O 1
ATOM 1436 N N . LYS A 1 189 ? -8.103 -19.670 31.889 1.00 31.58 189 LYS A N 1
ATOM 1437 C CA . LYS A 1 189 ? -8.972 -18.782 32.659 1.00 31.58 189 LYS A CA 1
ATOM 1438 C C . LYS A 1 189 ? -9.704 -17.882 31.672 1.00 31.58 189 LYS A C 1
ATOM 1440 O O . LYS A 1 189 ? -9.291 -16.761 31.386 1.00 31.58 189 LYS A O 1
ATOM 1445 N N . LEU A 1 190 ? -10.818 -18.400 31.160 1.00 33.81 190 LEU A N 1
ATOM 1446 C CA . LEU A 1 190 ? -11.923 -17.589 30.682 1.00 33.81 190 LEU A CA 1
ATOM 1447 C C . LEU A 1 190 ? -12.352 -16.715 31.862 1.00 33.81 190 LEU A C 1
ATOM 1449 O O . LEU A 1 190 ? -13.119 -17.149 32.721 1.00 33.81 190 LEU A O 1
ATOM 1453 N N . TYR A 1 191 ? -11.844 -15.486 31.932 1.00 30.72 191 TYR A N 1
ATOM 1454 C CA . TYR A 1 191 ? -12.477 -14.463 32.749 1.00 30.72 191 TYR A CA 1
ATOM 1455 C C . TYR A 1 191 ? -13.803 -14.123 32.072 1.00 30.72 191 TYR A C 1
ATOM 1457 O O . TYR A 1 191 ? -13.916 -13.189 31.281 1.00 30.72 191 TYR A O 1
ATOM 1465 N N . GLY A 1 192 ? -14.812 -14.950 32.354 1.00 31.31 192 GLY A N 1
ATOM 1466 C CA . GLY A 1 192 ? -16.198 -14.581 32.162 1.00 31.31 192 GLY A CA 1
ATOM 1467 C C . GLY A 1 192 ? -16.416 -13.297 32.944 1.00 31.31 192 GLY A C 1
ATOM 1468 O O . GLY A 1 192 ? -16.191 -13.254 34.154 1.00 31.31 192 GLY A O 1
ATOM 1469 N N . CYS A 1 193 ? -16.792 -12.236 32.239 1.00 33.03 193 CYS A N 1
ATOM 1470 C CA . CYS A 1 193 ? -17.270 -11.019 32.861 1.00 33.03 193 CYS A CA 1
ATOM 1471 C C . CYS A 1 193 ? -18.500 -11.417 33.685 1.00 33.03 193 CYS A C 1
ATOM 1473 O O . CYS A 1 193 ? -19.575 -11.671 33.138 1.00 33.03 193 CYS A O 1
ATOM 1475 N N . GLY A 1 194 ? -18.304 -11.596 34.991 1.00 30.98 194 GLY A N 1
ATOM 1476 C CA . GLY A 1 194 ? -19.379 -11.840 35.928 1.00 30.98 194 GLY A CA 1
ATOM 1477 C C . GLY A 1 194 ? -20.285 -10.623 35.906 1.00 30.98 194 GLY A C 1
ATOM 1478 O O . GLY A 1 194 ? -19.949 -9.587 36.475 1.00 30.98 194 GLY A O 1
ATOM 1479 N N . LEU A 1 195 ? -21.435 -10.754 35.247 1.00 37.41 195 LEU A N 1
ATOM 1480 C CA . LEU A 1 195 ? -22.596 -9.916 35.498 1.00 37.41 195 LEU A CA 1
ATOM 1481 C C . LEU A 1 195 ? -23.055 -10.193 36.934 1.00 37.41 195 LEU A C 1
ATOM 1483 O O . LEU A 1 195 ? -23.967 -10.976 37.182 1.00 37.41 195 LEU A O 1
ATOM 1487 N N . GLY A 1 196 ? -22.384 -9.559 37.891 1.00 31.48 196 GLY A N 1
ATOM 1488 C CA . GLY A 1 196 ? -22.916 -9.340 39.224 1.00 31.48 196 GLY A CA 1
ATOM 1489 C C . GLY A 1 196 ? -23.988 -8.264 39.134 1.00 31.48 196 GLY A C 1
ATOM 1490 O O . GLY A 1 196 ? -23.720 -7.101 39.417 1.00 31.48 196 GLY A O 1
ATOM 1491 N N . MET A 1 197 ? -25.193 -8.644 38.707 1.00 33.53 197 MET A N 1
ATOM 1492 C CA . MET A 1 197 ? -26.384 -7.864 39.023 1.00 33.53 197 MET A CA 1
ATOM 1493 C C . MET A 1 197 ? -26.605 -7.943 40.534 1.00 33.53 197 MET A C 1
ATOM 1495 O O . MET A 1 197 ? -26.760 -9.027 41.095 1.00 33.53 197 MET A O 1
ATOM 1499 N N . SER A 1 198 ? -26.572 -6.793 41.195 1.00 35.47 198 SER A N 1
ATOM 1500 C CA . SER A 1 198 ? -26.898 -6.635 42.604 1.00 35.47 198 SER A CA 1
ATOM 1501 C C . SER A 1 198 ? -28.400 -6.362 42.778 1.00 35.47 198 SER A C 1
ATOM 1503 O O . SER A 1 198 ? -28.956 -5.555 42.041 1.00 35.47 198 SER A O 1
ATOM 1505 N N . GLN A 1 199 ? -28.988 -6.992 43.810 1.00 36.53 199 GLN A N 1
ATOM 1506 C CA . GLN A 1 199 ? -30.264 -6.669 44.493 1.00 36.53 199 GLN A CA 1
ATOM 1507 C C . GLN A 1 199 ? -31.538 -6.877 43.636 1.00 36.53 199 GLN A C 1
ATOM 1509 O O . GLN A 1 199 ? -31.704 -6.263 42.590 1.00 36.53 199 GLN A O 1
ATOM 1514 N N . PHE A 1 200 ? -32.467 -7.775 43.977 1.00 39.44 200 PHE A N 1
ATOM 1515 C CA . PHE A 1 200 ? -33.206 -7.969 45.234 1.00 39.44 200 PHE A CA 1
ATOM 1516 C C . PHE A 1 200 ? -33.553 -9.444 45.475 1.00 39.44 200 PHE A C 1
ATOM 1518 O O . PHE A 1 200 ? -33.741 -10.169 44.472 1.00 39.44 200 PHE A O 1
#